Protein 1GQA (pdb70)

Nearest PDB structures (foldseek):
  1gqa-assembly1_D  TM=1.005E+00  e=6.017E-19  Cereibacter sphaeroides
  6a3l-assembly1_B  TM=9.107E-01  e=4.343E-08  Shewanella violacea DSS12
  2j8w-assembly1_A  TM=8.936E-01  e=4.819E-08  Rubrivivax gelatinosus
  6a3k-assembly1_A-2  TM=9.243E-01  e=9.471E-08  Shewanella sp. DB6705
  4ulv-assembly1_B  TM=9.111E-01  e=1.051E-07  Shewanella frigidimarina

CATH classification: 1.20.120.10

B-factor: mean 24.54, std 10.25, range [9.31, 75.43]

Secondary structure (DSSP, 8-state):
--HHHHHHHHHHHHHHHHHHHHHHHHHHHTSS---HHHHHHHHHHHHHHHHS-GGGGG-TT-STTTSSS--B-THHHH-HHHHHHHHHHHHHHHHHHHHHHTS-HHHHHHHHHHHHHHHHHHHHHHB---/--HHHHHHHHHHHHHHHHHHHHHHHHHHHTSS---HHHHHHHHHHHHHHHHS--GGGG-TT-STTTSTT--B-THHHHTHHHHHHHHHHHHHHHHHHHHHHTS-HHHHHHHHHHHHHHHHHHHHHHB---

InterPro domains:
  IPR002321 Cytochrome c, class II [PF01322] (25-146)
  IPR002321 Cytochrome c, class II [PS51009] (24-147)
  IPR010980 Cytochrome c/b562 [SSF47175] (21-148)
  IPR012127 Cytochrome c prime [PIRSF000027] (9-148)
  IPR015984 Cytochrome c prime, subgroup [PR00608] (112-135)
  IPR015984 Cytochrome c prime, subgroup [PR00608] (135-146)

Solvent-accessible surface area: 13556 Å² total; per-residue (Å²): 110,85,35,116,102,3,8,78,0,8,95,3,12,89,22,0,17,60,18,0,37,32,28,0,16,20,0,23,146,60,131,71,112,69,68,31,74,29,0,111,60,24,0,51,12,1,21,28,3,22,132,3,74,46,71,47,0,37,30,115,47,5,4,30,120,80,38,187,49,19,38,11,66,38,37,12,76,161,64,69,126,20,40,129,60,54,31,116,48,36,90,89,13,0,54,58,0,70,100,16,0,29,60,24,55,172,100,0,30,66,14,10,44,149,1,23,43,21,36,127,41,30,60,60,62,10,117,56,167,302,115,74,32,113,101,7,10,86,0,8,106,4,12,87,29,0,15,60,17,0,37,33,28,0,19,21,2,25,143,62,121,81,116,69,69,38,72,29,0,108,59,26,0,46,12,0,26,28,3,21,116,3,72,49,79,49,0,40,32,116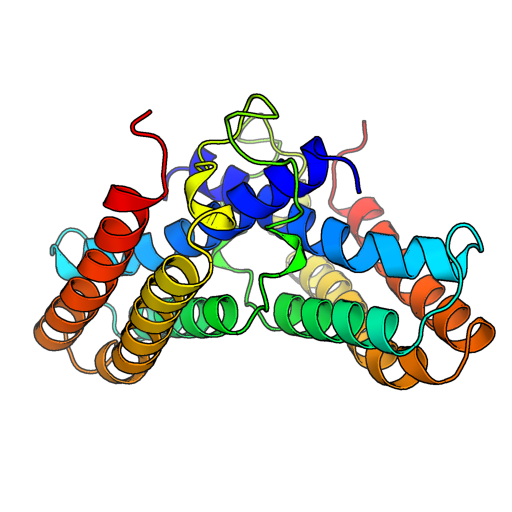,48,4,4,39,121,82,33,156,36,3,22,12,76,24,24,12,75,149,72,68,120,20,39,120,54,48,36,94,48,34,69,107,16,1,54,62,0,61,103,19,0,33,63,18,70,156,74,0,31,64,15,8,44,155,0,24,46,20,36,130,40,29,57,51,66,8,116,33,169,202

Organism: Cereibacter sphaeroides (strain ATCC 17023 / DSM 158 / JCM 6121 / CCUG 31486 / LMG 2827 / NBRC 12203 / NCIMB 8253 / ATH 2.4.1.) (NCBI:txid272943)

Structure (mmCIF, N/CA/C/O backbone):
data_1GQA
#
_entry.id   1GQA
#
_cell.length_a   48.100
_cell.length_b   48.100
_cell.length_c   115.798
_cell.angle_alpha   90.00
_cell.angle_beta   90.00
_cell.angle_gamma   120.00
#
_symmetry.space_group_name_H-M   'P 31'
#
loop_
_entity.id
_entity.type
_entity.pdbx_description
1 polymer "CYTOCHROME C'"
2 non-polymer 'HEME C'
3 water water
#
loop_
_atom_site.group_PDB
_atom_site.id
_atom_site.type_symbol
_atom_site.label_atom_id
_atom_site.label_alt_id
_atom_site.label_comp_id
_atom_site.label_asym_id
_atom_site.label_entity_id
_atom_site.label_seq_id
_atom_site.pdbx_PDB_ins_code
_atom_site.Cartn_x
_atom_site.Cartn_y
_atom_site.Cartn_z
_atom_site.occupancy
_atom_site.B_iso_or_equiv
_atom_site.auth_seq_id
_atom_site.auth_comp_id
_atom_site.auth_asym_id
_atom_site.auth_atom_id
_atom_site.pdbx_PDB_model_num
ATOM 1 N N . ALA A 1 1 ? 24.686 -10.523 -56.301 1.00 36.89 1 ALA A N 1
ATOM 2 C CA . ALA A 1 1 ? 25.739 -9.962 -55.387 1.00 36.75 1 ALA A CA 1
ATOM 3 C C . ALA A 1 1 ? 26.370 -8.790 -56.103 1.00 36.29 1 ALA A C 1
ATOM 4 O O . ALA A 1 1 ? 25.996 -8.495 -57.256 1.00 36.33 1 ALA A O 1
ATOM 6 N N . ASP A 1 2 ? 27.334 -8.129 -55.466 1.00 35.94 2 ASP A N 1
ATOM 7 C CA . ASP A 1 2 ? 27.990 -7.040 -56.186 1.00 35.03 2 ASP A CA 1
ATOM 8 C C . ASP A 1 2 ? 28.861 -7.610 -57.340 1.00 33.92 2 ASP A C 1
ATOM 9 O O . ASP A 1 2 ? 29.323 -8.759 -57.296 1.00 33.30 2 ASP A O 1
ATOM 14 N N . ALA A 1 3 ? 28.987 -6.835 -58.405 1.00 31.64 3 ALA A N 1
ATOM 15 C CA . ALA A 1 3 ? 29.680 -7.298 -59.586 1.00 31.10 3 ALA A CA 1
ATOM 16 C C . ALA A 1 3 ? 31.086 -7.788 -59.259 1.00 30.65 3 ALA A C 1
ATOM 17 O O . ALA A 1 3 ? 31.510 -8.815 -59.749 1.00 30.17 3 ALA A O 1
ATOM 19 N N . GLU A 1 4 ? 31.778 -7.037 -58.421 1.00 29.86 4 GLU A N 1
ATOM 20 C CA . GLU A 1 4 ? 33.152 -7.341 -58.036 1.00 30.85 4 GLU A CA 1
ATOM 21 C C . GLU A 1 4 ? 33.242 -8.725 -57.427 1.00 29.03 4 GLU A C 1
ATOM 22 O O . GLU A 1 4 ? 34.225 -9.458 -57.627 1.00 27.76 4 GLU A O 1
ATOM 28 N N . HIS A 1 5 ? 32.218 -9.053 -56.652 1.00 27.53 5 HIS A N 1
ATOM 29 C CA . HIS A 1 5 ? 32.160 -10.330 -55.991 1.00 26.20 5 HIS A CA 1
ATOM 30 C C . HIS A 1 5 ? 31.949 -11.477 -56.985 1.00 24.46 5 HIS A C 1
ATOM 31 O O . HIS A 1 5 ? 32.604 -12.512 -56.888 1.00 23.32 5 HIS A O 1
ATOM 38 N N . VAL A 1 6 ? 31.032 -11.294 -57.930 1.00 20.82 6 VAL A N 1
ATOM 39 C CA . VAL A 1 6 ? 30.823 -12.292 -58.949 1.00 18.20 6 VAL A CA 1
ATOM 40 C C . VAL A 1 6 ? 32.117 -12.497 -59.739 1.00 17.79 6 VAL A C 1
ATOM 41 O O . VAL A 1 6 ? 32.509 -13.635 -60.032 1.00 17.00 6 VAL A O 1
ATOM 45 N N . VAL A 1 7 ? 32.791 -11.401 -60.062 1.00 16.11 7 VAL A N 1
ATOM 46 C CA . VAL A 1 7 ? 34.018 -11.548 -60.839 1.00 17.68 7 VAL A CA 1
ATOM 47 C C . VAL A 1 7 ? 35.084 -12.324 -60.042 1.00 17.98 7 VAL A C 1
ATOM 48 O O . VAL A 1 7 ? 35.728 -13.248 -60.552 1.00 16.89 7 VAL A O 1
ATOM 52 N N . GLU A 1 8 ? 35.220 -11.982 -58.772 1.00 17.80 8 GLU A N 1
ATOM 53 C CA . GLU A 1 8 ? 36.170 -12.685 -57.946 1.00 17.87 8 GLU A CA 1
ATOM 54 C C . GLU A 1 8 ? 35.853 -14.185 -57.931 1.00 16.24 8 GLU A C 1
ATOM 55 O O . GLU A 1 8 ? 36.760 -15.026 -58.015 1.00 15.08 8 GLU A O 1
ATOM 61 N N . ALA A 1 9 ? 34.575 -14.529 -57.814 1.00 14.09 9 ALA A N 1
ATOM 62 C CA . ALA A 1 9 ? 34.202 -15.936 -57.779 1.00 14.32 9 ALA A CA 1
ATOM 63 C C . ALA A 1 9 ? 34.468 -16.645 -59.097 1.00 14.48 9 ALA A C 1
ATOM 64 O O . ALA A 1 9 ? 34.846 -17.790 -59.113 1.00 13.12 9 ALA A O 1
ATOM 66 N N . ARG A 1 10 ? 34.238 -15.934 -60.201 1.00 14.75 10 ARG A N 1
ATOM 67 C CA . ARG A 1 10 ? 34.393 -16.522 -61.519 1.00 15.04 10 ARG A CA 1
ATOM 68 C C . ARG A 1 10 ? 35.860 -16.853 -61.782 1.00 14.58 10 ARG A C 1
ATOM 69 O O . ARG A 1 10 ? 36.198 -17.924 -62.265 1.00 13.37 10 ARG A O 1
ATOM 77 N N . LYS A 1 11 ? 36.727 -15.917 -61.479 1.00 14.42 11 LYS A N 1
ATOM 78 C CA . LYS A 1 11 ? 38.149 -16.132 -61.618 1.00 15.53 11 LYS A CA 1
ATOM 79 C C . LYS A 1 11 ? 38.645 -17.211 -60.655 1.00 15.17 11 LYS A C 1
ATOM 80 O O . LYS A 1 11 ? 39.535 -18.028 -60.995 1.00 13.94 11 LYS A O 1
ATOM 86 N N . GLY A 1 12 ? 38.068 -17.223 -59.447 1.00 15.47 12 GLY A N 1
ATOM 87 C CA . GLY A 1 12 ? 38.445 -18.243 -58.473 1.00 14.72 12 GLY A CA 1
ATOM 88 C C . GLY A 1 12 ? 38.130 -19.624 -59.042 1.00 14.75 12 GLY A C 1
ATOM 89 O O . GLY A 1 12 ? 38.926 -20.560 -58.871 1.00 14.41 12 GLY A O 1
ATOM 90 N N . TYR A 1 13 ? 36.952 -19.762 -59.668 1.00 14.65 13 TYR A N 1
ATOM 91 C CA . TYR A 1 13 ? 36.488 -21.002 -60.266 1.00 14.68 13 TYR A CA 1
ATOM 92 C C . TYR A 1 13 ? 37.546 -21.473 -61.268 1.00 14.71 13 TYR A C 1
ATOM 93 O O . TYR A 1 13 ? 37.981 -22.627 -61.207 1.00 14.29 13 TYR A O 1
ATOM 102 N N . PHE A 1 14 ? 37.968 -20.603 -62.171 1.00 13.24 14 PHE A N 1
ATOM 103 C CA . PHE A 1 14 ? 38.967 -21.039 -63.137 1.00 13.46 14 PHE A CA 1
ATOM 104 C C . PHE A 1 14 ? 40.315 -21.258 -62.477 1.00 14.18 14 PHE A C 1
ATOM 105 O O . PHE A 1 14 ? 41.051 -22.092 -62.937 1.00 15.17 14 PHE A O 1
ATOM 113 N N . SER A 1 15 ? 40.628 -20.521 -61.397 1.00 14.51 15 SER A N 1
ATOM 114 C CA . SER A 1 15 ? 41.882 -20.780 -60.676 1.00 15.88 15 SER A CA 1
ATOM 115 C C . SER A 1 15 ? 41.922 -22.241 -60.184 1.00 14.02 15 SER A C 1
ATOM 116 O O . SER A 1 15 ? 42.979 -22.894 -60.255 1.00 13.12 15 SER A O 1
ATOM 119 N N . LEU A 1 16 ? 40.771 -22.748 -59.720 1.00 13.77 16 LEU A N 1
ATOM 120 C CA . LEU A 1 16 ? 40.713 -24.114 -59.221 1.00 14.19 16 LEU A CA 1
ATOM 121 C C . LEU A 1 16 ? 40.891 -25.112 -60.372 1.00 14.43 16 LEU A C 1
ATOM 122 O O . LEU A 1 16 ? 41.606 -26.099 -60.240 1.00 15.00 16 LEU A O 1
ATOM 127 N N . VAL A 1 17 ? 40.167 -24.880 -61.464 1.00 12.92 17 VAL A N 1
ATOM 128 C CA . VAL A 1 17 ? 40.277 -25.688 -62.646 1.00 14.99 17 VAL A CA 1
ATOM 129 C C . VAL A 1 17 ? 41.771 -25.725 -63.035 1.00 14.93 17 VAL A C 1
ATOM 130 O O . VAL A 1 17 ? 42.331 -26.773 -63.220 1.00 16.70 17 VAL A O 1
ATOM 134 N N . ALA A 1 18 ? 42.420 -24.568 -63.117 1.00 15.83 18 ALA A N 1
ATOM 135 C CA . ALA A 1 18 ? 43.807 -24.550 -63.538 1.00 15.11 18 ALA A CA 1
ATOM 136 C C . ALA A 1 18 ? 44.693 -25.321 -62.525 1.00 16.39 18 ALA A C 1
ATOM 137 O O . ALA A 1 18 ? 45.624 -26.021 -62.926 1.00 15.32 18 ALA A O 1
ATOM 139 N N . LEU A 1 19 ? 44.387 -25.179 -61.240 1.00 16.22 19 LEU A N 1
ATOM 140 C CA . LEU A 1 19 ? 45.162 -25.850 -60.191 1.00 17.68 19 LEU A CA 1
ATOM 141 C C . LEU A 1 19 ? 45.141 -27.354 -60.342 1.00 17.17 19 LEU A C 1
ATOM 142 O O . LEU A 1 19 ? 46.158 -27.999 -60.165 1.00 16.62 19 LEU A O 1
ATOM 147 N N . GLU A 1 20 ? 43.966 -27.915 -60.631 1.00 17.78 20 GLU A N 1
ATOM 148 C CA . GLU A 1 20 ? 43.834 -29.362 -60.759 1.00 17.77 20 GLU A CA 1
ATOM 149 C C . GLU A 1 20 ? 44.310 -29.909 -62.110 1.00 17.85 20 GLU A C 1
ATOM 150 O O . GLU A 1 20 ? 44.817 -31.041 -62.184 1.00 18.13 20 GLU A O 1
ATOM 156 N N . PHE A 1 21 ? 44.158 -29.121 -63.165 1.00 16.81 21 PHE A N 1
ATOM 157 C CA . PHE A 1 21 ? 44.562 -29.539 -64.505 1.00 17.86 21 PHE A CA 1
ATOM 158 C C . PHE A 1 21 ? 46.071 -29.461 -64.681 1.00 17.74 21 PHE A C 1
ATOM 159 O O . PHE A 1 21 ? 46.627 -30.183 -65.493 1.00 18.27 21 PHE A O 1
ATOM 167 N N . GLY A 1 22 ? 46.694 -28.519 -63.983 1.00 17.57 22 GLY A N 1
ATOM 168 C CA . GLY A 1 22 ? 48.130 -28.304 -64.067 1.00 18.56 22 GLY A CA 1
ATOM 169 C C . GLY A 1 22 ? 49.008 -29.539 -63.962 1.00 18.66 22 GLY A C 1
ATOM 170 O O . GLY A 1 22 ? 49.826 -29.749 -64.851 1.00 19.51 22 GLY A O 1
ATOM 171 N N . PRO A 1 23 ? 48.886 -30.339 -62.897 1.00 18.81 23 PRO A N 1
ATOM 172 C CA . PRO A 1 23 ? 49.680 -31.572 -62.761 1.00 18.39 23 PRO A CA 1
ATOM 173 C C . PRO A 1 23 ? 49.341 -32.612 -63.831 1.00 18.36 23 PRO A C 1
ATOM 174 O O . PRO A 1 23 ? 50.280 -33.328 -64.199 1.00 18.30 23 PRO A O 1
ATOM 178 N N . LEU A 1 24 ? 48.075 -32.712 -64.289 1.00 17.46 24 LEU A N 1
ATOM 179 C CA . LEU A 1 24 ? 47.749 -33.599 -65.407 1.00 16.85 24 LEU A CA 1
ATOM 180 C C . LEU A 1 24 ? 48.491 -33.177 -66.646 1.00 16.81 24 LEU A C 1
ATOM 181 O O . LEU A 1 24 ? 49.096 -33.988 -67.302 1.00 17.38 24 LEU A O 1
ATOM 186 N N . ALA A 1 25 ? 48.535 -31.885 -66.912 1.00 17.01 25 ALA A N 1
ATOM 187 C CA . ALA A 1 25 ? 49.253 -31.404 -68.093 1.00 16.94 25 ALA A CA 1
ATOM 188 C C . ALA A 1 25 ? 50.745 -31.638 -67.967 1.00 17.08 25 ALA A C 1
ATOM 189 O O . ALA A 1 25 ? 51.434 -31.992 -68.918 1.00 16.36 25 ALA A O 1
ATOM 191 N N . ALA A 1 26 ? 51.252 -31.412 -66.773 1.00 16.75 26 ALA A N 1
ATOM 192 C CA . ALA A 1 26 ? 52.698 -31.606 -66.546 1.00 16.86 26 ALA A CA 1
ATOM 193 C C . ALA A 1 26 ? 53.128 -33.046 -66.822 1.00 17.49 26 ALA A C 1
ATOM 194 O O . ALA A 1 26 ? 54.194 -33.298 -67.440 1.00 17.20 26 ALA A O 1
ATOM 196 N N . MET A 1 27 ? 52.317 -33.961 -66.338 1.00 16.53 27 MET A N 1
ATOM 197 C CA . MET A 1 27 ? 52.565 -35.402 -66.513 1.00 18.83 27 MET A CA 1
ATOM 198 C C . MET A 1 27 ? 52.455 -35.794 -68.000 1.00 19.28 27 MET A C 1
ATOM 199 O O . MET A 1 27 ? 53.263 -36.555 -68.503 1.00 19.04 27 MET A O 1
ATOM 204 N N . ALA A 1 28 ? 51.455 -35.265 -68.694 1.00 20.35 28 ALA A N 1
ATOM 205 C CA . ALA A 1 28 ? 51.256 -35.534 -70.121 1.00 21.13 28 ALA A CA 1
ATOM 206 C C . ALA A 1 28 ? 52.457 -35.061 -70.917 1.00 22.18 28 ALA A C 1
ATOM 207 O O . ALA A 1 28 ? 52.819 -35.680 -71.917 1.00 22.94 28 ALA A O 1
ATOM 209 N N . LYS A 1 29 ? 53.033 -33.939 -70.489 1.00 22.96 29 LYS A N 1
ATOM 210 C CA . LYS A 1 29 ? 54.149 -33.348 -71.169 1.00 25.44 29 LYS A CA 1
ATOM 211 C C . LYS A 1 29 ? 55.461 -34.019 -70.891 1.00 26.62 29 LYS A C 1
ATOM 212 O O . LYS A 1 29 ? 56.367 -33.842 -71.678 1.00 28.15 29 LYS A O 1
ATOM 218 N N . GLY A 1 30 ? 55.577 -34.705 -69.754 1.00 27.56 30 GLY A N 1
ATOM 219 C CA . GLY A 1 30 ? 56.817 -35.344 -69.345 1.00 28.60 30 GLY A CA 1
ATOM 220 C C . GLY A 1 30 ? 57.615 -34.472 -68.374 1.00 29.98 30 GLY A C 1
ATOM 221 O O . GLY A 1 30 ? 58.754 -34.771 -68.015 1.00 30.32 30 GLY A O 1
ATOM 222 N N . GLU A 1 31 ? 57.012 -33.387 -67.919 1.00 30.61 31 GLU A N 1
ATOM 223 C CA . GLU A 1 31 ? 57.723 -32.503 -67.000 1.00 31.46 31 GLU A CA 1
ATOM 224 C C . GLU A 1 31 ? 57.797 -33.120 -65.638 1.00 30.79 31 GLU A C 1
ATOM 225 O O . GLU A 1 31 ? 58.770 -32.932 -64.903 1.00 31.54 31 GLU A O 1
ATOM 231 N N . MET A 1 32 ? 56.745 -33.867 -65.327 1.00 30.01 32 MET A N 1
ATOM 232 C CA . MET A 1 32 ? 56.507 -34.476 -64.045 1.00 29.29 32 MET A CA 1
ATOM 233 C C . MET A 1 32 ? 56.292 -35.999 -64.291 1.00 27.89 32 MET A C 1
ATOM 234 O O . MET A 1 32 ? 55.567 -36.357 -65.190 1.00 27.15 32 MET A O 1
ATOM 239 N N . PRO A 1 33 ? 56.927 -36.870 -63.496 1.00 26.60 33 PRO A N 1
ATOM 240 C CA . PRO A 1 33 ? 56.772 -38.321 -63.615 1.00 25.63 33 PRO A CA 1
ATOM 241 C C . PRO A 1 33 ? 55.332 -38.733 -63.542 1.00 24.64 33 PRO A C 1
ATOM 242 O O . PRO A 1 33 ? 54.606 -38.129 -62.788 1.00 24.62 33 PRO A O 1
ATOM 246 N N . TYR A 1 34 ? 54.960 -39.780 -64.246 1.00 23.19 34 TYR A N 1
ATOM 247 C CA . TYR A 1 34 ? 53.600 -40.268 -64.208 1.00 23.34 34 TYR A CA 1
ATOM 248 C C . TYR A 1 34 ? 53.316 -40.937 -62.884 1.00 23.84 34 TYR A C 1
ATOM 249 O O . TYR A 1 34 ? 54.048 -41.833 -62.435 1.00 24.73 34 TYR A O 1
ATOM 258 N N . ASP A 1 35 ? 52.248 -40.510 -62.229 1.00 23.28 35 ASP A N 1
ATOM 259 C CA . ASP A 1 35 ? 51.850 -41.119 -60.969 1.00 23.96 35 ASP A CA 1
ATOM 260 C C . ASP A 1 35 ? 50.341 -41.314 -61.075 1.00 23.73 35 ASP A C 1
ATOM 261 O O . ASP A 1 35 ? 49.581 -40.354 -60.966 1.00 23.84 35 ASP A O 1
ATOM 266 N N . ALA A 1 36 ? 49.922 -42.557 -61.295 1.00 22.45 36 ALA A N 1
ATOM 267 C CA . ALA A 1 36 ? 48.514 -42.888 -61.524 1.00 22.03 36 ALA A CA 1
ATOM 268 C C . ALA A 1 36 ? 47.584 -42.479 -60.405 1.00 21.45 36 ALA A C 1
ATOM 269 O O . ALA A 1 36 ? 46.462 -42.098 -60.662 1.00 20.80 36 ALA A O 1
ATOM 271 N N . ALA A 1 37 ? 48.023 -42.614 -59.159 1.00 22.15 37 ALA A N 1
ATOM 272 C CA . ALA A 1 37 ? 47.186 -42.233 -58.011 1.00 21.76 37 ALA A CA 1
ATOM 273 C C . ALA A 1 37 ? 47.020 -40.724 -57.932 1.00 21.62 37 ALA A C 1
ATOM 274 O O . ALA A 1 37 ? 45.912 -40.219 -57.749 1.00 23.01 37 ALA A O 1
ATOM 276 N N . ALA A 1 38 ? 48.112 -40.004 -58.062 1.00 21.31 38 ALA A N 1
ATOM 277 C CA . ALA A 1 38 ? 48.034 -38.564 -58.101 1.00 20.50 38 ALA A CA 1
ATOM 278 C C . ALA A 1 38 ? 47.167 -38.114 -59.282 1.00 20.16 38 ALA A C 1
ATOM 279 O O . ALA A 1 38 ? 46.358 -37.191 -59.135 1.00 19.97 38 ALA A O 1
ATOM 281 N N . ALA A 1 39 ? 47.332 -38.763 -60.433 1.00 19.72 39 ALA A N 1
ATOM 282 C CA . ALA A 1 39 ? 46.553 -38.440 -61.623 1.00 19.25 39 ALA A CA 1
ATOM 283 C C . ALA A 1 39 ? 45.101 -38.611 -61.409 1.00 19.09 39 ALA A C 1
ATOM 284 O O . ALA A 1 39 ? 44.313 -37.763 -61.821 1.00 18.55 39 ALA A O 1
ATOM 286 N N . LYS A 1 40 ? 44.734 -39.708 -60.776 1.00 18.77 40 LYS A N 1
ATOM 287 C CA . LYS A 1 40 ? 43.291 -39.981 -60.582 1.00 19.75 40 LYS A CA 1
ATOM 288 C C . LYS A 1 40 ? 42.712 -38.988 -59.620 1.00 18.94 40 LYS A C 1
ATOM 289 O O . LYS A 1 40 ? 41.575 -38.544 -59.776 1.00 19.29 40 LYS A O 1
ATOM 295 N N . ALA A 1 41 ? 43.498 -38.653 -58.603 1.00 19.15 41 ALA A N 1
ATOM 296 C CA . ALA A 1 41 ? 43.049 -37.709 -57.586 1.00 19.04 41 ALA A CA 1
ATOM 297 C C . ALA A 1 41 ? 42.724 -36.355 -58.219 1.00 19.23 41 ALA A C 1
ATOM 298 O O . ALA A 1 41 ? 41.635 -35.827 -57.981 1.00 18.89 41 ALA A O 1
ATOM 300 N N . HIS A 1 42 ? 43.640 -35.803 -59.016 1.00 17.59 42 HIS A N 1
ATOM 301 C CA . HIS A 1 42 ? 43.376 -34.523 -59.652 1.00 18.82 42 HIS A CA 1
ATOM 302 C C . HIS A 1 42 ? 42.196 -34.623 -60.620 1.00 18.96 42 HIS A C 1
ATOM 303 O O . HIS A 1 42 ? 41.352 -33.719 -60.675 1.00 18.53 42 HIS A O 1
ATOM 310 N N . ALA A 1 43 ? 42.174 -35.693 -61.406 1.00 19.45 43 ALA A N 1
ATOM 311 C CA . ALA A 1 43 ? 41.080 -35.969 -62.335 1.00 19.83 43 ALA A CA 1
ATOM 312 C C . ALA A 1 43 ? 39.737 -35.984 -61.618 1.00 21.41 43 ALA A C 1
ATOM 313 O O . ALA A 1 43 ? 38.763 -35.389 -62.087 1.00 20.78 43 ALA A O 1
ATOM 315 N N . SER A 1 44 ? 39.638 -36.698 -60.496 1.00 21.32 44 SER A N 1
ATOM 316 C CA . SER A 1 44 ? 38.335 -36.727 -59.831 1.00 23.07 44 SER A CA 1
ATOM 317 C C . SER A 1 44 ? 37.906 -35.339 -59.279 1.00 21.70 44 SER A C 1
ATOM 318 O O . SER A 1 44 ? 36.756 -34.957 -59.351 1.00 21.62 44 SER A O 1
ATOM 321 N N . ASP A 1 45 ? 38.866 -34.571 -58.785 1.00 20.83 45 ASP A N 1
ATOM 322 C CA . ASP A 1 45 ? 38.624 -33.238 -58.307 1.00 20.63 45 ASP A CA 1
ATOM 323 C C . ASP A 1 45 ? 38.091 -32.366 -59.426 1.00 19.00 45 ASP A C 1
ATOM 324 O O . ASP A 1 45 ? 37.169 -31.618 -59.218 1.00 18.55 45 ASP A O 1
ATOM 329 N N . LEU A 1 46 ? 38.664 -32.503 -60.614 1.00 17.33 46 LEU A N 1
ATOM 330 C CA . LEU A 1 46 ? 38.189 -31.821 -61.817 1.00 16.82 46 LEU A CA 1
ATOM 331 C C . LEU A 1 46 ? 36.754 -32.219 -62.209 1.00 16.51 46 LEU A C 1
ATOM 332 O O . LEU A 1 46 ? 35.935 -31.391 -62.618 1.00 15.45 46 LEU A O 1
ATOM 337 N N . VAL A 1 47 ? 36.432 -33.496 -62.062 1.00 17.24 47 VAL A N 1
ATOM 338 C CA . VAL A 1 47 ? 35.049 -33.930 -62.307 1.00 19.16 47 VAL A CA 1
ATOM 339 C C . VAL A 1 47 ? 34.057 -33.222 -61.355 1.00 20.10 47 VAL A C 1
ATOM 340 O O . VAL A 1 47 ? 33.006 -32.753 -61.798 1.00 19.38 47 VAL A O 1
ATOM 344 N N . THR A 1 48 ? 34.399 -33.123 -60.072 1.00 20.17 48 THR A N 1
ATOM 345 C CA . THR A 1 48 ? 33.584 -32.389 -59.096 1.00 21.41 48 THR A CA 1
ATOM 346 C C . THR A 1 48 ? 33.357 -30.959 -59.519 1.00 21.52 48 THR A C 1
ATOM 347 O O . THR A 1 48 ? 32.222 -30.442 -59.481 1.00 22.39 48 THR A O 1
ATOM 351 N N . LEU A 1 49 ? 34.431 -30.291 -59.892 1.00 21.62 49 LEU A N 1
ATOM 352 C CA . LEU A 1 49 ? 34.325 -28.954 -60.406 1.00 21.43 49 LEU A CA 1
ATOM 353 C C . LEU A 1 49 ? 33.367 -28.806 -61.571 1.00 22.44 49 LEU A C 1
ATOM 354 O O . LEU A 1 49 ? 32.698 -27.789 -61.656 1.00 22.86 49 LEU A O 1
ATOM 359 N N . THR A 1 50 ? 33.304 -29.771 -62.480 1.00 22.17 50 THR A N 1
ATOM 360 C CA . THR A 1 50 ? 32.415 -29.615 -63.637 1.00 22.81 50 THR A CA 1
ATOM 361 C C . THR A 1 50 ? 30.984 -29.887 -63.202 1.00 24.34 50 THR A C 1
ATOM 362 O O . THR A 1 50 ? 30.050 -29.542 -63.903 1.00 24.21 50 THR A O 1
ATOM 366 N N . LYS A 1 51 ? 30.816 -30.542 -62.057 1.00 25.60 51 LYS A N 1
ATOM 367 C CA . LYS A 1 51 ? 29.466 -30.835 -61.563 1.00 27.08 51 LYS A CA 1
ATOM 368 C C . LYS A 1 51 ? 28.849 -2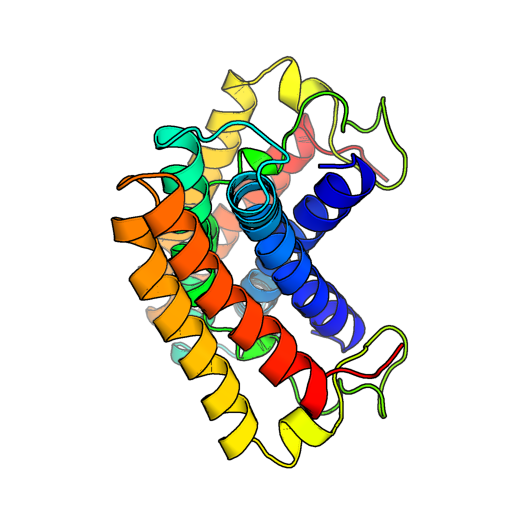9.569 -60.978 1.00 27.42 51 LYS A C 1
ATOM 369 O O . LYS A 1 51 ? 27.657 -29.422 -61.014 1.00 28.78 51 LYS A O 1
ATOM 375 N N . TYR A 1 52 ? 29.667 -28.683 -60.428 1.00 27.34 52 TYR A N 1
ATOM 376 C CA . TYR A 1 52 ? 29.224 -27.413 -59.879 1.00 27.39 52 TYR A CA 1
ATOM 377 C C . TYR A 1 52 ? 28.510 -26.605 -60.947 1.00 27.33 52 TYR A C 1
ATOM 378 O O . TYR A 1 52 ? 29.020 -26.401 -62.040 1.00 28.17 52 TYR A O 1
ATOM 387 N N . ASP A 1 53 ? 27.334 -26.118 -60.632 1.00 26.25 53 ASP A N 1
ATOM 388 C CA . ASP A 1 53 ? 26.602 -25.326 -61.601 1.00 26.83 53 ASP A CA 1
ATOM 389 C C . ASP A 1 53 ? 27.045 -23.872 -61.581 1.00 25.94 53 ASP A C 1
ATOM 390 O O . ASP A 1 53 ? 26.814 -23.196 -60.605 1.00 25.62 53 ASP A O 1
ATOM 395 N N . PRO A 1 54 ? 27.678 -23.381 -62.639 1.00 25.27 54 PRO A N 1
ATOM 396 C CA . PRO A 1 54 ? 28.257 -22.017 -62.628 1.00 24.54 54 PRO A CA 1
ATOM 397 C C . PRO A 1 54 ? 27.364 -20.845 -62.980 1.00 23.71 54 PRO A C 1
ATOM 398 O O . PRO A 1 54 ? 27.887 -19.772 -63.285 1.00 21.44 54 PRO A O 1
ATOM 402 N N . SER A 1 55 ? 26.059 -21.047 -62.948 1.00 22.92 55 SER A N 1
ATOM 403 C CA . SER A 1 55 ? 25.094 -20.002 -63.254 1.00 23.36 55 SER A CA 1
ATOM 404 C C . SER A 1 55 ? 25.304 -18.691 -62.531 1.00 23.56 55 SER A C 1
ATOM 405 O O . SER A 1 55 ? 25.258 -17.621 -63.156 1.00 23.78 55 SER A O 1
ATOM 408 N N . ASP A 1 56 ? 25.503 -18.745 -61.220 1.00 23.18 56 ASP A N 1
ATOM 409 C CA . ASP A 1 56 ? 25.693 -17.512 -60.456 1.00 22.97 56 ASP A CA 1
ATOM 410 C C . ASP A 1 56 ? 26.941 -16.823 -60.891 1.00 21.91 56 ASP A C 1
ATOM 411 O O . ASP A 1 56 ? 27.114 -15.612 -60.688 1.00 21.85 56 ASP A O 1
ATOM 416 N N . LEU A 1 57 ? 27.819 -17.563 -61.530 1.00 20.00 57 LEU A N 1
ATOM 417 C CA . LEU A 1 57 ? 29.067 -16.912 -61.939 1.00 20.25 57 LEU A CA 1
ATOM 418 C C . LEU A 1 57 ? 28.858 -15.980 -63.121 1.00 19.89 57 LEU A C 1
ATOM 419 O O . LEU A 1 57 ? 29.676 -15.152 -63.413 1.00 20.43 57 LEU A O 1
ATOM 424 N N . TYR A 1 58 ? 27.776 -16.171 -63.829 1.00 20.25 58 TYR A N 1
ATOM 425 C CA . TYR A 1 58 ? 27.533 -15.395 -65.047 1.00 20.05 58 TYR A CA 1
ATOM 426 C C . TYR A 1 58 ? 26.373 -14.400 -64.945 1.00 19.92 58 TYR A C 1
ATOM 427 O O . TYR A 1 58 ? 25.568 -14.275 -65.854 1.00 19.42 58 TYR A O 1
ATOM 436 N N . ALA A 1 59 ? 26.325 -13.689 -63.832 1.00 19.86 59 ALA A N 1
ATOM 437 C CA . ALA A 1 59 ? 25.355 -12.628 -63.630 1.00 19.98 59 ALA A CA 1
ATOM 438 C C . ALA A 1 59 ? 25.478 -11.597 -64.729 1.00 21.10 59 ALA A C 1
ATOM 439 O O . ALA A 1 59 ? 26.573 -11.153 -65.062 1.00 21.63 59 ALA A O 1
ATOM 441 N N . PRO A 1 60 ? 24.346 -11.211 -65.304 1.00 22.12 60 PRO A N 1
ATOM 442 C CA . PRO A 1 60 ? 24.304 -10.147 -66.300 1.00 21.90 60 PRO A CA 1
ATOM 443 C C . PRO A 1 60 ? 24.971 -8.882 -65.781 1.00 21.65 60 PRO A C 1
ATOM 444 O O . PRO A 1 60 ? 24.988 -8.585 -64.586 1.00 21.70 60 PRO A O 1
ATOM 448 N N . GLY A 1 61 ? 25.569 -8.129 -66.702 1.00 21.86 61 GLY A N 1
ATOM 449 C CA . GLY A 1 61 ? 26.297 -6.925 -66.346 1.00 20.82 61 GLY A CA 1
ATOM 450 C C . GLY A 1 61 ? 27.679 -7.136 -65.735 1.00 20.51 61 GLY A C 1
ATOM 451 O O . GLY A 1 61 ? 28.232 -6.230 -65.122 1.00 19.90 61 GLY A O 1
ATOM 452 N N . THR A 1 62 ? 28.271 -8.316 -65.921 1.00 19.35 62 THR A N 1
ATOM 453 C CA . THR A 1 62 ? 29.588 -8.554 -65.352 1.00 18.62 62 THR A CA 1
ATOM 454 C C . THR A 1 62 ? 30.621 -8.879 -66.406 1.00 19.05 62 THR A C 1
ATOM 455 O O . THR A 1 62 ? 31.671 -9.453 -66.084 1.00 20.80 62 THR A O 1
ATOM 459 N N . SER A 1 63 ? 30.354 -8.490 -67.642 1.00 17.89 63 SER A N 1
ATOM 460 C CA . SER A 1 63 ? 31.267 -8.758 -68.729 1.00 18.35 63 SER A CA 1
ATOM 461 C C . SER A 1 63 ? 32.428 -7.759 -68.757 1.00 18.46 63 SER A C 1
ATOM 462 O O . SER A 1 63 ? 32.461 -6.798 -67.981 1.00 17.93 63 SER A O 1
ATOM 465 N N . ALA A 1 64 ? 33.389 -7.951 -69.652 1.00 18.74 64 ALA A N 1
ATOM 466 C CA . ALA A 1 64 ? 34.517 -7.017 -69.767 1.00 19.21 64 ALA A CA 1
ATOM 467 C C . ALA A 1 64 ? 34.102 -5.619 -70.197 1.00 20.45 64 ALA A C 1
ATOM 468 O O . ALA A 1 64 ? 34.836 -4.643 -69.983 1.00 20.41 64 ALA A O 1
ATOM 470 N N . ASP A 1 65 ? 32.963 -5.542 -70.882 1.00 20.95 65 ASP A N 1
ATOM 471 C CA . ASP A 1 65 ? 32.399 -4.257 -71.279 1.00 22.48 65 ASP A CA 1
ATOM 472 C C . ASP A 1 65 ? 31.851 -3.527 -70.051 1.00 22.10 65 ASP A C 1
ATOM 473 O O . ASP A 1 65 ? 31.695 -2.338 -70.121 1.00 22.17 65 ASP A O 1
ATOM 478 N N . ASP A 1 66 ? 31.616 -4.223 -68.928 1.00 21.19 66 ASP A N 1
ATOM 479 C CA . ASP A 1 66 ? 30.903 -3.640 -67.802 1.00 21.66 66 ASP A CA 1
ATOM 480 C C . ASP A 1 66 ? 31.746 -3.276 -66.595 1.00 23.49 66 ASP A C 1
ATOM 481 O O . ASP A 1 66 ? 31.480 -2.278 -65.915 1.00 23.52 66 ASP A O 1
ATOM 486 N N . VAL A 1 67 ? 32.700 -4.145 -66.271 1.00 23.84 67 VAL A N 1
ATOM 487 C CA . VAL A 1 67 ? 33.536 -3.976 -65.100 1.00 25.30 67 VAL A CA 1
ATOM 488 C C . VAL A 1 67 ? 34.958 -4.301 -65.462 1.00 26.02 67 VAL A C 1
ATOM 489 O O . VAL A 1 67 ? 35.241 -4.986 -66.458 1.00 25.93 67 VAL A O 1
ATOM 493 N N . LYS A 1 68 ? 35.878 -3.807 -64.657 1.00 27.55 68 LYS A N 1
ATOM 494 C CA . LYS A 1 68 ? 37.273 -4.080 -64.921 1.00 28.60 68 LYS A CA 1
ATOM 495 C C . LYS A 1 68 ? 37.730 -5.298 -64.125 1.00 27.50 68 LYS A C 1
ATOM 496 O O . LYS A 1 68 ? 37.050 -5.790 -63.212 1.00 27.83 68 LYS A O 1
ATOM 502 N N . GLY A 1 69 ? 38.895 -5.807 -64.470 1.00 26.06 69 GLY A N 1
ATOM 503 C CA . GLY A 1 69 ? 39.367 -6.941 -63.713 1.00 24.67 69 GLY A CA 1
ATOM 504 C C . GLY A 1 69 ? 38.745 -8.228 -64.185 1.00 23.34 69 GLY A C 1
ATOM 505 O O . GLY A 1 69 ? 38.973 -9.242 -63.532 1.00 23.46 69 GLY A O 1
ATOM 506 N N . THR A 1 70 ? 37.980 -8.211 -65.285 1.00 21.34 70 THR A N 1
ATOM 507 C CA . THR A 1 70 ? 37.454 -9.467 -65.819 1.00 19.46 70 THR A CA 1
ATOM 508 C C . THR A 1 70 ? 37.859 -9.621 -67.271 1.00 19.34 70 THR A C 1
ATOM 509 O O . THR A 1 70 ? 38.127 -8.633 -67.917 1.00 20.52 70 THR A O 1
ATOM 513 N N . ALA A 1 71 ? 37.890 -10.857 -67.775 1.00 18.00 71 ALA A N 1
ATOM 514 C CA . ALA A 1 71 ? 38.270 -11.132 -69.150 1.00 16.59 71 ALA A CA 1
ATOM 515 C C . ALA A 1 71 ? 37.127 -11.899 -69.846 1.00 16.40 71 ALA A C 1
ATOM 516 O O . ALA A 1 71 ? 37.278 -12.369 -70.975 1.00 15.39 71 ALA A O 1
ATOM 518 N N . ALA A 1 72 ? 35.985 -11.972 -69.163 1.00 15.43 72 ALA A N 1
ATOM 519 C CA . ALA A 1 72 ? 34.782 -12.560 -69.739 1.00 16.75 72 ALA A CA 1
ATOM 520 C C . ALA A 1 72 ? 34.126 -11.637 -70.793 1.00 18.11 72 ALA A C 1
ATOM 521 O O . ALA A 1 72 ? 33.675 -10.545 -70.472 1.00 17.86 72 ALA A O 1
ATOM 523 N N . LYS A 1 73 ? 34.053 -12.118 -72.040 1.00 17.68 73 LYS A N 1
ATOM 524 C CA . LYS A 1 73 ? 33.496 -11.377 -73.154 1.00 18.25 73 LYS A CA 1
ATOM 525 C C . LYS A 1 73 ? 31.984 -11.273 -73.131 1.00 17.97 73 LYS A C 1
ATOM 526 O O . LYS A 1 73 ? 31.269 -12.202 -72.689 1.00 16.01 73 LYS A O 1
ATOM 532 N N . ALA A 1 74 ? 31.490 -10.139 -73.618 1.00 18.49 74 ALA A N 1
ATOM 533 C CA . ALA A 1 74 ? 30.043 -9.925 -73.676 1.00 18.80 74 ALA A CA 1
ATOM 534 C C . ALA A 1 74 ? 29.393 -11.013 -74.489 1.00 18.49 74 ALA A C 1
ATOM 535 O O . ALA A 1 74 ? 28.236 -11.378 -74.293 1.00 19.42 74 ALA A O 1
ATOM 537 N N . ALA A 1 75 ? 30.134 -11.505 -75.450 1.00 18.15 75 ALA A N 1
ATOM 538 C CA . ALA A 1 75 ? 29.672 -12.624 -76.228 1.00 19.12 75 ALA A CA 1
ATOM 539 C C . ALA A 1 75 ? 29.025 -13.757 -75.397 1.00 19.60 75 ALA A C 1
ATOM 540 O O . ALA A 1 75 ? 28.049 -14.392 -75.845 1.00 21.14 75 ALA A O 1
ATOM 542 N N . ILE A 1 76 ? 29.553 -14.024 -74.199 1.00 19.11 76 ILE A N 1
ATOM 543 C CA . ILE A 1 76 ? 29.018 -15.099 -73.366 1.00 19.29 76 ILE A CA 1
ATOM 544 C C . ILE A 1 76 ? 27.497 -14.914 -73.226 1.00 20.26 76 ILE A C 1
ATOM 545 O O . ILE A 1 76 ? 26.723 -15.839 -73.372 1.00 20.25 76 ILE A O 1
ATOM 550 N N . TRP A 1 77 ? 27.072 -13.688 -72.963 1.00 19.76 77 TRP A N 1
ATOM 551 C CA . TRP A 1 77 ? 25.646 -13.463 -72.773 1.00 21.16 77 TRP A CA 1
ATOM 552 C C . TRP A 1 77 ? 24.871 -13.302 -74.068 1.00 21.84 77 TRP A C 1
ATOM 553 O O . TRP A 1 77 ? 23.683 -13.519 -74.080 1.00 21.54 77 TRP A O 1
ATOM 564 N N . GLN A 1 78 ? 25.522 -12.934 -75.159 1.00 22.85 78 GLN A N 1
ATOM 565 C CA . GLN A 1 78 ? 24.785 -12.756 -76.422 1.00 24.74 78 GLN A CA 1
ATOM 566 C C . GLN A 1 78 ? 24.626 -14.092 -77.158 1.00 25.55 78 GLN A C 1
ATOM 567 O O . GLN A 1 78 ? 23.857 -14.188 -78.130 1.00 26.31 78 GLN A O 1
ATOM 577 N N . ASP A 1 79 ? 25.438 -15.073 -76.770 1.00 23.84 79 ASP A N 1
ATOM 578 C CA . ASP A 1 79 ? 25.438 -16.398 -77.401 1.00 23.67 79 ASP A CA 1
ATOM 579 C C . ASP A 1 79 ? 25.353 -17.479 -76.323 1.00 23.06 79 ASP A C 1
ATOM 580 O O . ASP A 1 79 ? 26.272 -18.296 -76.120 1.00 23.04 79 ASP A O 1
ATOM 585 N N . ALA A 1 80 ? 24.225 -17.506 -75.611 1.00 22.85 80 ALA A N 1
ATOM 586 C CA . ALA A 1 80 ? 24.103 -18.466 -74.542 1.00 23.60 80 ALA A CA 1
ATOM 587 C C . ALA A 1 80 ? 24.191 -19.859 -75.074 1.00 23.88 80 ALA A C 1
ATOM 588 O O . ALA A 1 80 ? 24.739 -20.733 -74.400 1.00 23.94 80 ALA A O 1
ATOM 590 N N . ASP A 1 81 ? 23.677 -20.099 -76.279 1.00 24.76 81 ASP A N 1
ATOM 591 C CA . ASP A 1 81 ? 23.784 -21.449 -76.817 1.00 24.80 81 ASP A CA 1
ATOM 592 C C . ASP A 1 81 ? 25.220 -21.860 -77.215 1.00 24.04 81 ASP A C 1
ATOM 593 O O . ASP A 1 81 ? 25.579 -23.021 -76.997 1.00 24.29 81 ASP A O 1
ATOM 598 N N . GLY A 1 82 ? 26.028 -20.971 -77.788 1.00 22.02 82 GLY A N 1
ATOM 599 C CA . GLY A 1 82 ? 27.370 -21.359 -78.112 1.00 22.25 82 GLY A CA 1
ATOM 600 C C . GLY A 1 82 ? 28.150 -21.575 -76.814 1.00 21.59 82 GLY A C 1
ATOM 601 O O . GLY A 1 82 ? 29.003 -22.443 -76.708 1.00 20.53 82 GLY A O 1
ATOM 602 N N . PHE A 1 83 ? 27.837 -20.793 -75.798 1.00 21.02 83 PHE A N 1
ATOM 603 C CA . PHE A 1 83 ? 28.540 -20.944 -74.526 1.00 21.38 83 PHE A CA 1
ATOM 604 C C . PHE A 1 83 ? 28.253 -22.279 -73.857 1.00 22.15 83 PHE A C 1
ATOM 605 O O . PHE A 1 83 ? 29.188 -22.926 -73.416 1.00 21.58 83 PHE A O 1
ATOM 613 N N . GLN A 1 84 ? 26.986 -22.699 -73.741 1.00 23.06 84 GLN A N 1
ATOM 614 C CA . GLN A 1 84 ? 26.706 -24.017 -73.135 1.00 24.48 84 GLN A CA 1
ATOM 615 C C . GLN A 1 84 ? 27.344 -25.141 -73.924 1.00 22.89 84 GLN A C 1
ATOM 616 O O . GLN A 1 84 ? 27.782 -26.125 -73.360 1.00 23.03 84 GLN A O 1
ATOM 622 N N . ALA A 1 85 ? 27.384 -25.007 -75.248 1.00 22.82 85 ALA A N 1
ATOM 623 C CA . ALA A 1 85 ? 28.086 -26.014 -76.068 1.00 22.76 85 ALA A CA 1
ATOM 624 C C . ALA A 1 85 ? 29.585 -26.141 -75.718 1.00 22.75 85 ALA A C 1
ATOM 625 O O . ALA A 1 85 ? 30.105 -27.261 -75.631 1.00 21.61 85 ALA A O 1
ATOM 627 N N . LYS A 1 86 ? 30.286 -25.014 -75.556 1.00 22.22 86 LYS A N 1
ATOM 628 C CA . LYS A 1 86 ? 31.704 -25.114 -75.214 1.00 22.38 86 LYS A CA 1
ATOM 629 C C . LYS A 1 86 ? 31.829 -25.681 -73.795 1.00 21.81 86 LYS A C 1
ATOM 630 O O . LYS A 1 86 ? 32.712 -26.481 -73.551 1.00 21.89 86 LYS A O 1
ATOM 636 N N . GLY A 1 87 ? 30.920 -25.310 -72.888 1.00 21.43 87 GLY A N 1
ATOM 637 C CA . GLY A 1 87 ? 30.867 -25.884 -71.557 1.00 20.57 87 GLY A CA 1
ATOM 638 C C . GLY A 1 87 ? 30.653 -27.394 -71.582 1.00 21.37 87 GLY A C 1
ATOM 639 O O . GLY A 1 87 ? 31.341 -28.165 -70.898 1.00 20.58 87 GLY A O 1
ATOM 640 N N . MET A 1 88 ? 29.709 -27.843 -72.415 1.00 21.58 88 MET A N 1
ATOM 641 C CA . MET A 1 88 ? 29.434 -29.255 -72.486 1.00 21.44 88 MET A CA 1
ATOM 642 C C . MET A 1 88 ? 30.604 -30.050 -73.028 1.00 19.90 88 MET A C 1
ATOM 643 O O . MET A 1 88 ? 30.895 -31.131 -72.513 1.00 19.38 88 MET A O 1
ATOM 648 N N . ALA A 1 89 ? 31.270 -29.534 -74.056 1.00 18.96 89 ALA A N 1
ATOM 649 C CA . ALA A 1 89 ? 32.433 -30.237 -74.612 1.00 17.94 89 ALA A CA 1
ATOM 650 C C . ALA A 1 89 ? 33.499 -30.442 -73.500 1.00 19.38 89 ALA A C 1
ATOM 651 O O . ALA A 1 89 ? 34.118 -31.517 -73.384 1.00 18.51 89 ALA A O 1
ATOM 653 N N . PHE A 1 90 ? 33.644 -29.415 -72.662 1.00 17.59 90 PHE A N 1
ATOM 654 C CA . PHE A 1 90 ? 34.637 -29.460 -71.597 1.00 18.30 90 PHE A CA 1
ATOM 655 C C . PHE A 1 90 ? 34.230 -30.540 -70.640 1.00 16.73 90 PHE A C 1
ATOM 656 O O . PHE A 1 90 ? 34.996 -31.429 -70.361 1.00 15.53 90 PHE A O 1
ATOM 664 N N . PHE A 1 91 ? 32.983 -30.490 -70.183 1.00 17.21 91 PHE A N 1
ATOM 665 C CA . PHE A 1 91 ? 32.478 -31.494 -69.245 1.00 17.27 91 PHE A CA 1
ATOM 666 C C . PHE A 1 91 ? 32.688 -32.943 -69.766 1.00 17.12 91 PHE A C 1
ATOM 667 O O . PHE A 1 91 ? 33.166 -33.791 -69.061 1.00 15.91 91 PHE A O 1
ATOM 682 N N . GLU A 1 92 ? 32.390 -33.192 -71.013 1.00 19.21 92 GLU A N 1
ATOM 683 C CA . GLU A 1 92 ? 32.635 -34.506 -71.552 1.00 20.85 92 GLU A CA 1
ATOM 684 C C . GLU A 1 92 ? 34.107 -34.927 -71.628 1.00 21.18 92 GLU A C 1
ATOM 685 O O . GLU A 1 92 ? 34.424 -36.107 -71.411 1.00 22.08 92 GLU A O 1
ATOM 694 N N . ALA A 1 93 ? 34.992 -33.992 -71.949 1.00 19.92 93 ALA A N 1
ATOM 695 C CA . ALA A 1 93 ? 36.389 -34.354 -72.051 1.00 19.27 93 ALA A CA 1
ATOM 696 C C . ALA A 1 93 ? 36.929 -34.726 -70.684 1.00 17.77 93 ALA A C 1
ATOM 697 O O . ALA A 1 93 ? 37.744 -35.654 -70.544 1.00 18.48 93 ALA A O 1
ATOM 699 N N . VAL A 1 94 ? 36.445 -34.018 -69.683 1.00 17.03 94 VAL A N 1
ATOM 700 C CA . VAL A 1 94 ? 36.830 -34.240 -68.310 1.00 16.68 94 VAL A CA 1
ATOM 701 C C . VAL A 1 94 ? 36.332 -35.628 -67.851 1.00 18.67 94 VAL A C 1
ATOM 702 O O . VAL A 1 94 ? 37.083 -36.375 -67.227 1.00 20.35 94 VAL A O 1
ATOM 706 N N . ALA A 1 95 ? 35.093 -35.983 -68.178 1.00 19.92 95 ALA A N 1
ATOM 707 C CA . ALA A 1 95 ? 34.554 -37.318 -67.860 1.00 21.61 95 ALA A CA 1
ATOM 708 C C . ALA A 1 95 ? 35.461 -38.441 -68.386 1.00 21.91 95 ALA A C 1
ATOM 709 O O . ALA A 1 95 ? 35.676 -39.445 -67.717 1.00 22.32 95 ALA A O 1
ATOM 711 N N . ALA A 1 96 ? 35.949 -38.276 -69.594 1.00 22.07 96 ALA A N 1
ATOM 712 C CA . ALA A 1 96 ? 36.821 -39.291 -70.209 1.00 23.68 96 ALA A CA 1
ATOM 713 C C . ALA A 1 96 ? 38.190 -39.333 -69.553 1.00 24.04 96 ALA A C 1
ATOM 714 O O . ALA A 1 96 ? 38.910 -40.332 -69.564 1.00 24.76 96 ALA A O 1
ATOM 716 N N . LEU A 1 97 ? 38.530 -38.235 -68.925 1.00 25.84 97 LEU A N 1
ATOM 717 C CA . LEU A 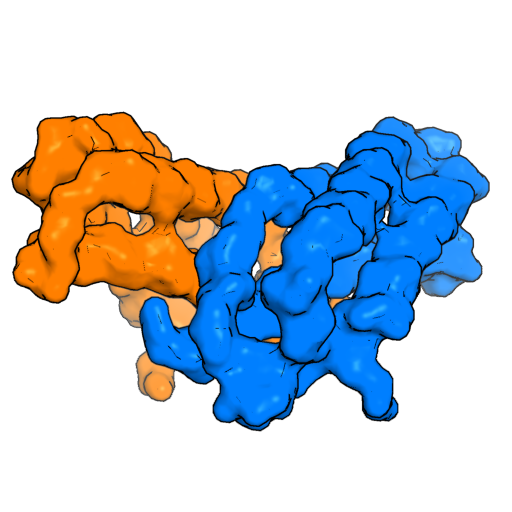1 97 ? 39.817 -38.062 -68.293 1.00 26.68 97 LEU A CA 1
ATOM 718 C C . LEU A 1 97 ? 39.971 -39.023 -67.157 1.00 28.24 97 LEU A C 1
ATOM 719 O O . LEU A 1 97 ? 41.049 -39.534 -66.916 1.00 28.31 97 LEU A O 1
ATOM 724 N N . GLU A 1 98 ? 38.882 -39.302 -66.455 1.00 30.77 98 GLU A N 1
ATOM 725 C CA . GLU A 1 98 ? 38.969 -40.195 -65.284 1.00 32.34 98 GLU A CA 1
ATOM 726 C C . GLU A 1 98 ? 39.519 -41.596 -65.539 1.00 31.78 98 GLU A C 1
ATOM 727 O O . GLU A 1 98 ? 40.547 -41.975 -64.979 1.00 32.58 98 GLU A O 1
ATOM 733 N N . PRO A 1 99 ? 38.852 -42.388 -66.359 1.00 31.26 99 PRO A N 1
ATOM 734 C CA . PRO A 1 99 ? 39.335 -43.755 -66.603 1.00 30.50 99 PRO A CA 1
ATOM 735 C C . PRO A 1 99 ? 40.749 -43.759 -67.185 1.00 29.48 99 PRO A C 1
ATOM 736 O O . PRO A 1 99 ? 41.574 -44.624 -66.868 1.00 29.29 99 PRO A O 1
ATOM 740 N N . ALA A 1 100 ? 41.030 -42.775 -68.026 1.00 26.98 100 ALA A N 1
ATOM 741 C CA . ALA A 1 100 ? 42.323 -42.698 -68.677 1.00 26.82 100 ALA A CA 1
ATOM 742 C C . ALA A 1 100 ? 43.425 -42.451 -67.629 1.00 26.66 100 ALA A C 1
ATOM 743 O O . ALA A 1 100 ? 44.509 -43.010 -67.706 1.00 26.88 100 ALA A O 1
ATOM 745 N N . ALA A 1 101 ? 43.144 -41.620 -66.646 1.00 26.81 101 ALA A N 1
ATOM 746 C CA . ALA A 1 101 ? 44.160 -41.289 -65.652 1.00 28.34 101 ALA A CA 1
ATOM 747 C C . ALA A 1 101 ? 45.075 -42.408 -65.166 1.00 28.68 101 ALA A C 1
ATOM 748 O O . ALA A 1 101 ? 46.288 -42.227 -65.045 1.00 30.15 101 ALA A O 1
ATOM 750 N N . GLY A 1 102 ? 44.484 -43.543 -64.822 1.00 29.09 102 GLY A N 1
ATOM 751 C CA . GLY A 1 102 ? 45.216 -44.670 -64.290 1.00 28.72 102 GLY A CA 1
ATOM 752 C C . GLY A 1 102 ? 45.641 -45.721 -65.287 1.00 28.77 102 GLY A C 1
ATOM 753 O O . GLY A 1 102 ? 46.163 -46.763 -64.901 1.00 29.84 102 GLY A O 1
ATOM 754 N N . ALA A 1 103 ? 45.483 -45.461 -66.576 1.00 27.22 103 ALA A N 1
ATOM 755 C CA . ALA A 1 103 ? 45.826 -46.487 -67.547 1.00 25.68 103 ALA A CA 1
ATOM 756 C C . ALA A 1 103 ? 47.138 -46.242 -68.281 1.00 24.76 103 ALA A C 1
ATOM 757 O O . ALA A 1 103 ? 47.410 -46.875 -69.296 1.00 26.71 103 ALA A O 1
ATOM 759 N N . GLY A 1 104 ? 47.966 -45.316 -67.821 1.00 22.81 104 GLY A N 1
ATOM 760 C CA . GLY A 1 104 ? 49.267 -45.168 -68.469 1.00 20.47 104 GLY A CA 1
ATOM 761 C C . GLY A 1 104 ? 49.540 -43.744 -68.891 1.00 18.88 104 GLY A C 1
ATOM 762 O O . GLY A 1 104 ? 48.616 -42.987 -69.042 1.00 17.68 104 GLY A O 1
ATOM 763 N N . GLN A 1 105 ? 50.806 -43.385 -69.010 1.00 17.72 105 GLN A N 1
ATOM 764 C CA . GLN A 1 105 ? 51.197 -42.029 -69.430 1.00 18.60 105 GLN A CA 1
ATOM 765 C C . GLN A 1 105 ? 50.697 -41.681 -70.832 1.00 19.26 105 GLN A C 1
ATOM 766 O O . GLN A 1 105 ? 50.220 -40.558 -71.080 1.00 18.73 105 GLN A O 1
ATOM 772 N N . LYS A 1 106 ? 50.822 -42.622 -71.772 1.00 19.46 106 LYS A N 1
ATOM 773 C CA . LYS A 1 106 ? 50.400 -42.331 -73.124 1.00 20.88 106 LYS A CA 1
ATOM 774 C C . LYS A 1 106 ? 48.884 -42.087 -73.171 1.00 19.39 106 LYS A C 1
ATOM 775 O O . LYS A 1 106 ? 48.393 -41.138 -73.820 1.00 18.85 106 LYS A O 1
ATOM 781 N N . GLU A 1 107 ? 48.107 -42.904 -72.482 1.00 20.28 107 GLU A N 1
ATOM 782 C CA . GLU A 1 107 ? 46.657 -42.640 -72.481 1.00 20.90 107 GLU A CA 1
ATOM 783 C C . GLU A 1 107 ? 46.224 -41.335 -71.760 1.00 19.39 107 GLU A C 1
ATOM 784 O O . GLU A 1 107 ? 45.393 -40.577 -72.238 1.00 16.43 107 GLU A O 1
ATOM 790 N N . LEU A 1 108 ? 46.828 -41.080 -70.613 1.00 16.75 108 LEU A N 1
ATOM 791 C CA . LEU A 1 108 ? 46.569 -39.857 -69.888 1.00 16.53 108 LEU A CA 1
ATOM 792 C C . LEU A 1 108 ? 46.917 -38.698 -70.803 1.00 16.61 108 LEU A C 1
ATOM 793 O O . LEU A 1 108 ? 46.144 -37.807 -70.926 1.00 16.50 108 LEU A O 1
ATOM 798 N N . ALA A 1 109 ? 48.056 -38.763 -71.487 1.00 16.21 109 ALA A N 1
ATOM 799 C CA . ALA A 1 109 ? 48.456 -37.670 -72.381 1.00 15.81 109 ALA A CA 1
ATOM 800 C C . ALA A 1 109 ? 47.435 -37.382 -73.481 1.00 16.51 109 ALA A C 1
ATOM 801 O O . ALA A 1 109 ? 47.147 -36.206 -73.785 1.00 15.69 109 ALA A O 1
ATOM 803 N N . ALA A 1 110 ? 46.828 -38.447 -74.002 1.00 16.93 110 ALA A N 1
ATOM 804 C CA . ALA A 1 110 ? 45.858 -38.329 -75.081 1.00 17.03 110 ALA A CA 1
ATOM 805 C C . ALA A 1 110 ? 44.645 -37.618 -74.517 1.00 16.38 110 ALA A C 1
ATOM 806 O O . ALA A 1 110 ? 44.155 -36.688 -75.151 1.00 15.65 110 ALA A O 1
ATOM 808 N N . ALA A 1 111 ? 44.130 -38.118 -73.369 1.00 15.51 111 ALA A N 1
ATOM 809 C CA . ALA A 1 111 ? 42.966 -37.556 -72.689 1.00 15.10 111 ALA A CA 1
ATOM 810 C C . ALA A 1 111 ? 43.136 -36.095 -72.307 1.00 16.10 111 ALA A C 1
ATOM 811 O O . ALA A 1 111 ? 42.190 -35.278 -72.434 1.00 15.56 111 ALA A O 1
ATOM 813 N N . VAL A 1 112 ? 44.324 -35.797 -71.781 1.00 16.75 112 VAL A N 1
ATOM 814 C CA . VAL A 1 112 ? 44.682 -34.442 -71.403 1.00 17.66 112 VAL A CA 1
ATOM 815 C C . VAL A 1 112 ? 44.673 -33.530 -72.615 1.00 17.85 112 VAL A C 1
ATOM 816 O O . VAL A 1 112 ? 44.183 -32.401 -72.540 1.00 17.38 112 VAL A O 1
ATOM 820 N N . GLY A 1 113 ? 45.219 -34.014 -73.731 1.00 16.98 113 GLY A N 1
ATOM 821 C CA . GLY A 1 113 ? 45.140 -33.294 -74.978 1.00 17.78 113 GLY A CA 1
ATOM 822 C C . GLY A 1 113 ? 43.718 -32.877 -75.401 1.00 17.82 113 GLY A C 1
ATOM 823 O O . GLY A 1 113 ? 43.493 -31.745 -75.902 1.00 16.98 113 GLY A O 1
ATOM 824 N N . LYS A 1 114 ? 42.752 -33.763 -75.209 1.00 18.24 114 LYS A N 1
ATOM 825 C CA . LYS A 1 114 ? 41.390 -33.414 -75.564 1.00 19.12 114 LYS A CA 1
ATOM 826 C C . LYS A 1 114 ? 40.847 -32.325 -74.639 1.00 17.75 114 LYS A C 1
ATOM 827 O O . LYS A 1 114 ? 40.254 -31.335 -75.085 1.00 18.27 114 LYS A O 1
ATOM 833 N N . VAL A 1 115 ? 41.085 -32.505 -73.348 1.00 17.04 115 VAL A N 1
ATOM 834 C CA . VAL A 1 115 ? 40.638 -31.524 -72.400 1.00 16.15 115 VAL A CA 1
ATOM 835 C C . VAL A 1 115 ? 41.241 -30.194 -72.781 1.00 15.47 115 VAL A C 1
ATOM 836 O O . VAL A 1 115 ? 40.516 -29.164 -72.877 1.00 15.27 115 VAL A O 1
ATOM 840 N N . GLY A 1 116 ? 42.555 -30.177 -72.975 1.00 15.60 116 GLY A N 1
ATOM 841 C CA . GLY A 1 116 ? 43.242 -28.931 -73.326 1.00 16.60 116 GLY A CA 1
ATOM 842 C C . GLY A 1 116 ? 42.634 -28.187 -74.512 1.00 17.01 116 GLY A C 1
ATOM 843 O O . GLY A 1 116 ? 42.494 -26.968 -74.509 1.00 17.15 116 GLY A O 1
ATOM 844 N N . GLY A 1 117 ? 42.294 -28.928 -75.559 1.00 17.26 117 GLY A N 1
ATOM 845 C CA . GLY A 1 117 ? 41.598 -28.389 -76.707 1.00 16.60 117 GLY A CA 1
ATOM 846 C C . GLY A 1 117 ? 40.307 -27.691 -76.275 1.00 17.46 117 GLY A C 1
ATOM 847 O O . GLY A 1 117 ? 40.017 -26.611 -76.820 1.00 17.56 117 GLY A O 1
ATOM 848 N N . THR A 1 118 ? 39.551 -28.279 -75.325 1.00 16.78 118 THR A N 1
ATOM 849 C CA . THR A 1 118 ? 38.346 -27.644 -74.843 1.00 15.52 118 THR A CA 1
ATOM 850 C C . THR A 1 118 ? 38.635 -26.324 -74.108 1.00 15.16 118 THR A C 1
ATOM 851 O O . THR A 1 118 ? 37.893 -25.386 -74.269 1.00 16.47 118 THR A O 1
ATOM 855 N N . CYS A 1 119 ? 39.697 -26.264 -73.329 1.00 14.99 119 CYS A N 1
ATOM 856 C CA . CYS A 1 119 ? 40.076 -25.018 -72.682 1.00 15.81 119 CYS A CA 1
ATOM 857 C C . CYS A 1 119 ? 40.200 -23.939 -73.737 1.00 16.60 119 CYS A C 1
ATOM 858 O O . CYS A 1 119 ? 39.570 -22.867 -73.636 1.00 17.16 119 CYS A O 1
ATOM 861 N N . LYS A 1 120 ? 41.023 -24.232 -74.743 1.00 15.73 120 LYS A N 1
ATOM 862 C CA . LYS A 1 120 ? 41.361 -23.228 -75.734 1.00 16.45 120 LYS A CA 1
ATOM 863 C C . LYS A 1 120 ? 40.170 -22.800 -76.584 1.00 15.75 120 LYS A C 1
ATOM 864 O O . LYS A 1 120 ? 40.025 -21.611 -76.894 1.00 15.46 120 LYS A O 1
ATOM 870 N N . SER A 1 121 ? 39.363 -23.782 -76.974 1.00 16.51 121 SER A N 1
ATOM 871 C CA . SER A 1 121 ? 38.222 -23.554 -77.847 1.00 17.25 121 SER A CA 1
ATOM 872 C C . SER A 1 121 ? 37.299 -22.584 -77.144 1.00 16.51 121 SER A C 1
ATOM 873 O O . SER A 1 121 ? 36.759 -21.666 -77.762 1.00 15.11 121 SER A O 1
ATOM 876 N N . CYS A 1 122 ? 37.110 -22.766 -75.851 1.00 15.91 122 CYS A N 1
ATOM 877 C CA . CYS A 1 122 ? 36.292 -21.776 -75.116 1.00 15.06 122 CYS A CA 1
ATOM 878 C C . CYS A 1 122 ? 36.935 -20.394 -75.080 1.00 16.20 122 CYS A C 1
ATOM 879 O O . CYS A 1 122 ? 36.293 -19.425 -75.402 1.00 16.49 122 CYS A O 1
ATOM 882 N N . HIS A 1 123 ? 38.205 -20.324 -74.687 1.00 15.51 123 HIS A N 1
ATOM 883 C CA . HIS A 1 123 ? 38.930 -19.088 -74.629 1.00 15.27 123 HIS A CA 1
ATOM 884 C C . HIS A 1 123 ? 38.839 -18.339 -75.959 1.00 17.47 123 HIS A C 1
ATOM 885 O O . HIS A 1 123 ? 38.665 -17.126 -75.993 1.00 17.49 123 HIS A O 1
ATOM 892 N N . ASP A 1 124 ? 38.874 -19.068 -77.048 1.00 18.63 124 ASP A N 1
ATOM 893 C CA . ASP A 1 124 ? 38.957 -18.441 -78.333 1.00 20.02 124 ASP A CA 1
ATOM 894 C C . ASP A 1 124 ? 37.789 -17.562 -78.658 1.00 20.21 124 ASP A C 1
ATOM 895 O O . ASP A 1 124 ? 37.978 -16.545 -79.318 1.00 19.22 124 ASP A O 1
ATOM 900 N N . ASP A 1 125 ? 36.591 -18.003 -78.281 1.00 20.63 125 ASP A N 1
ATOM 901 C CA . ASP A 1 125 ? 35.376 -17.258 -78.565 1.00 21.49 125 ASP A CA 1
ATOM 902 C C . ASP A 1 125 ? 34.886 -16.442 -77.378 1.00 21.75 125 ASP A C 1
ATOM 903 O O . ASP A 1 125 ? 34.112 -15.518 -77.600 1.00 22.12 125 ASP A O 1
ATOM 908 N N . PHE A 1 126 ? 35.270 -16.759 -76.141 1.00 20.61 126 PHE A N 1
ATOM 909 C CA . PHE A 1 126 ? 34.633 -16.061 -75.050 1.00 21.12 126 PHE A CA 1
ATOM 910 C C . PHE A 1 126 ? 35.523 -15.362 -74.032 1.00 21.05 126 PHE A C 1
ATOM 911 O O . PHE A 1 126 ? 34.998 -14.753 -73.074 1.00 20.50 126 PHE A O 1
ATOM 919 N N . ARG A 1 127 ? 36.841 -15.450 -74.201 1.00 20.97 127 ARG A N 1
ATOM 920 C CA . ARG A 1 127 ? 37.743 -14.786 -73.302 1.00 21.64 127 ARG A CA 1
ATOM 921 C C . ARG A 1 127 ? 38.541 -13.728 -74.054 1.00 23.63 127 ARG A C 1
ATOM 922 O O . ARG A 1 127 ? 39.077 -14.021 -75.094 1.00 23.18 127 ARG A O 1
ATOM 930 N N . VAL A 1 128 ? 38.600 -12.511 -73.519 1.00 26.95 128 VAL A N 1
ATOM 931 C CA . VAL A 1 128 ? 39.365 -11.437 -74.111 1.00 30.25 128 VAL A CA 1
ATOM 932 C C . VAL A 1 128 ? 40.827 -11.847 -74.162 1.00 33.66 128 VAL A C 1
ATOM 933 O O . VAL A 1 128 ? 41.330 -12.479 -73.242 1.00 32.91 128 VAL A O 1
ATOM 937 N N . LYS A 1 129 ? 41.523 -11.489 -75.241 1.00 38.56 129 LYS A N 1
ATOM 938 C CA . LYS A 1 129 ? 42.951 -11.826 -75.319 1.00 42.90 129 LYS A CA 1
ATOM 939 C C . LYS A 1 129 ? 43.949 -10.732 -74.906 1.00 45.48 129 LYS A C 1
ATOM 940 O O . LYS A 1 129 ? 43.857 -9.588 -75.334 1.00 46.03 129 LYS A O 1
ATOM 946 N N . ARG A 1 130 ? 44.899 -11.076 -73.987 1.00 33.73 130 ARG A N 1
ATOM 947 C CA . ARG A 1 130 ? 46.045 -10.245 -73.602 1.00 34.36 130 ARG A CA 1
ATOM 948 C C . ARG A 1 130 ? 47.049 -11.045 -72.763 1.00 34.72 130 ARG A C 1
ATOM 949 O O . ARG A 1 130 ? 48.255 -11.023 -73.011 1.00 35.08 130 ARG A O 1
ATOM 958 N N . ALA B 1 1 ? 50.816 -25.160 -58.280 1.00 33.25 1 ALA D N 1
ATOM 959 C CA . ALA B 1 1 ? 52.255 -25.064 -58.616 1.00 33.16 1 ALA D CA 1
ATOM 960 C C . ALA B 1 1 ? 52.988 -24.222 -57.566 1.00 32.64 1 ALA D C 1
ATOM 961 O O . ALA B 1 1 ? 53.318 -24.689 -56.494 1.00 33.20 1 ALA D O 1
ATOM 963 N N . ASP B 1 2 ? 53.232 -22.967 -57.891 1.00 31.69 2 ASP D N 1
ATOM 964 C CA . ASP B 1 2 ? 53.922 -22.088 -56.978 1.00 31.25 2 ASP D CA 1
ATOM 965 C C . ASP B 1 2 ? 52.946 -21.553 -55.937 1.00 31.12 2 ASP D C 1
ATOM 966 O O . ASP B 1 2 ? 51.712 -21.621 -56.129 1.00 31.32 2 ASP D O 1
ATOM 971 N N . ALA B 1 3 ? 53.477 -21.029 -54.843 1.00 31.69 3 ALA D N 1
ATOM 972 C CA . ALA B 1 3 ? 52.627 -20.521 -53.761 1.00 30.83 3 ALA D CA 1
ATOM 973 C C . ALA B 1 3 ? 51.545 -19.615 -54.286 1.00 30.86 3 ALA D C 1
ATOM 974 O O . ALA B 1 3 ? 50.385 -19.739 -53.876 1.00 30.63 3 ALA D O 1
ATOM 976 N N . GLU B 1 4 ? 51.906 -18.716 -55.194 1.00 31.22 4 GLU D N 1
ATOM 977 C CA . GLU B 1 4 ? 50.942 -17.736 -55.670 1.00 31.77 4 GLU D CA 1
ATOM 978 C C . GLU B 1 4 ? 49.692 -18.352 -56.288 1.00 29.73 4 GLU D C 1
ATOM 979 O O . GLU B 1 4 ? 48.586 -17.793 -56.118 1.00 29.32 4 GLU D O 1
ATOM 985 N N . HIS B 1 5 ? 49.841 -19.472 -56.988 1.00 26.85 5 HIS D N 1
ATOM 986 C CA . HIS B 1 5 ? 48.676 -20.122 -57.597 1.00 25.51 5 HIS D CA 1
ATOM 987 C C . HIS B 1 5 ? 47.849 -20.910 -56.572 1.00 23.65 5 HIS D C 1
ATOM 988 O O . HIS B 1 5 ? 46.625 -20.918 -56.641 1.00 22.79 5 HIS D O 1
ATOM 995 N N . VAL B 1 6 ? 48.520 -21.532 -55.611 1.00 21.06 6 VAL D N 1
ATOM 996 C CA . VAL B 1 6 ? 47.831 -22.212 -54.537 1.00 19.77 6 VAL D CA 1
ATOM 997 C C . VAL B 1 6 ? 47.042 -21.185 -53.770 1.00 18.86 6 VAL D C 1
ATOM 998 O O . VAL B 1 6 ? 45.894 -21.424 -53.441 1.00 18.03 6 VAL D O 1
ATOM 1002 N N . VAL B 1 7 ? 47.624 -20.001 -53.574 1.00 18.08 7 VAL D N 1
ATOM 1003 C CA . VAL B 1 7 ? 46.976 -18.934 -52.798 1.00 17.72 7 VAL D CA 1
ATOM 1004 C C . VAL B 1 7 ? 45.711 -18.410 -53.501 1.00 17.44 7 VAL D C 1
ATOM 1005 O O . VAL B 1 7 ? 44.608 -18.336 -52.876 1.00 14.87 7 VAL D O 1
ATOM 1009 N N . GLU B 1 8 ? 45.856 -18.088 -54.781 1.00 16.19 8 GLU D N 1
ATOM 1010 C CA . GLU B 1 8 ? 44.692 -17.681 -55.603 1.00 17.79 8 GLU D CA 1
ATOM 1011 C C . GLU B 1 8 ? 43.558 -18.728 -55.668 1.00 16.33 8 GLU D C 1
ATOM 1012 O O . GLU B 1 8 ? 42.380 -18.364 -55.714 1.00 16.76 8 GLU D O 1
ATOM 1023 N N . ALA B 1 9 ? 43.903 -20.009 -55.725 1.00 14.44 9 ALA D N 1
ATOM 1024 C CA . ALA B 1 9 ? 42.850 -21.033 -55.739 1.00 14.21 9 ALA D CA 1
ATOM 1025 C C . ALA B 1 9 ? 42.170 -21.144 -54.368 1.00 14.64 9 ALA D C 1
ATOM 1026 O O . ALA B 1 9 ? 40.972 -21.294 -54.321 1.00 13.89 9 ALA D O 1
ATOM 1028 N N . ARG B 1 10 ? 42.918 -21.034 -53.261 1.00 13.87 10 ARG D N 1
ATOM 1029 C CA . ARG B 1 10 ? 42.329 -21.148 -51.941 1.00 14.93 10 ARG D CA 1
ATOM 1030 C C . ARG B 1 10 ? 41.328 -20.020 -51.733 1.00 14.55 10 ARG D C 1
ATOM 1031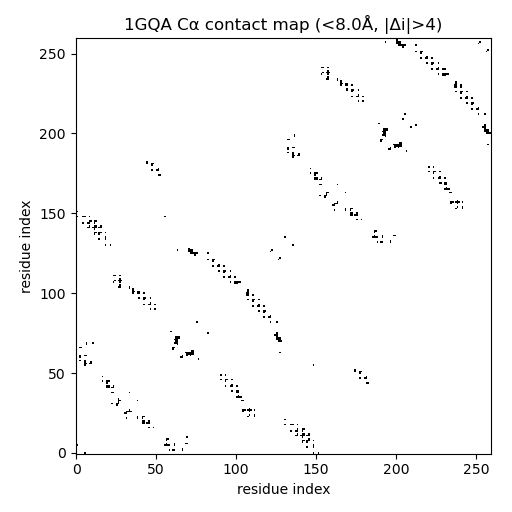 O O . ARG B 1 10 ? 40.179 -20.248 -51.328 1.00 14.84 10 ARG D O 1
ATOM 1039 N N . LYS B 1 11 ? 41.763 -18.806 -52.059 1.00 15.24 11 LYS D N 1
ATOM 1040 C CA . LYS B 1 11 ? 40.899 -17.652 -51.950 1.00 15.54 11 LYS D CA 1
ATOM 1041 C C . LYS B 1 11 ? 39.708 -17.806 -52.895 1.00 14.95 11 LYS D C 1
ATOM 1042 O O . LYS B 1 11 ? 38.558 -17.563 -52.501 1.00 14.35 11 LYS D O 1
ATOM 1048 N N . GLY B 1 12 ? 39.977 -18.277 -54.103 1.00 14.79 12 GLY D N 1
ATOM 1049 C CA . GLY B 1 12 ? 38.921 -18.589 -55.063 1.00 14.67 12 GLY D CA 1
ATOM 1050 C C . GLY B 1 12 ? 37.859 -19.545 -54.525 1.00 14.50 12 GLY D C 1
ATOM 1051 O O . GLY B 1 12 ? 36.672 -19.308 -54.730 1.00 14.58 12 GLY D O 1
ATOM 1052 N N . TYR B 1 13 ? 38.284 -20.638 -53.891 1.00 14.84 13 TYR D N 1
ATOM 1053 C CA . TYR B 1 13 ? 37.416 -21.612 -53.213 1.00 14.56 13 TYR D CA 1
ATOM 1054 C C . TYR B 1 13 ? 36.494 -20.904 -52.175 1.00 14.75 13 TYR D C 1
ATOM 1055 O O . TYR B 1 13 ? 35.278 -21.097 -52.196 1.00 14.42 13 TYR D O 1
ATOM 1064 N N . PHE B 1 14 ? 37.045 -20.023 -51.352 1.00 13.53 14 PHE D N 1
ATOM 1065 C CA . PHE B 1 14 ? 36.198 -19.294 -50.378 1.00 14.34 14 PHE D CA 1
ATOM 1066 C C . PHE B 1 14 ? 35.300 -18.241 -51.055 1.00 14.77 14 PHE D C 1
ATOM 1067 O O . PHE B 1 14 ? 34.198 -17.957 -50.575 1.00 15.48 14 PHE D O 1
ATOM 1075 N N . SER B 1 15 ? 35.743 -17.699 -52.182 1.00 14.88 15 SER D N 1
ATOM 1076 C CA . SER B 1 15 ? 34.884 -16.750 -52.929 1.00 15.74 15 SER D CA 1
ATOM 1077 C C . SER B 1 15 ? 33.645 -17.427 -53.471 1.00 14.31 15 SER D C 1
ATOM 1078 O O . SER B 1 15 ? 32.577 -16.784 -53.565 1.00 14.25 15 SER D O 1
ATOM 1081 N N . LEU B 1 16 ? 33.778 -18.707 -53.845 1.00 13.88 16 LEU D N 1
ATOM 1082 C CA . LEU B 1 16 ? 32.644 -19.491 -54.342 1.00 13.73 16 LEU D CA 1
ATOM 1083 C C . LEU B 1 16 ? 31.752 -19.849 -53.154 1.00 14.60 16 LEU D C 1
ATOM 1084 O O . LEU B 1 16 ? 30.568 -19.660 -53.261 1.00 13.89 16 LEU D O 1
ATOM 1089 N N . VAL B 1 17 ? 32.331 -20.378 -52.055 1.00 12.40 17 VAL D N 1
ATOM 1090 C CA . VAL B 1 17 ? 31.569 -20.635 -50.827 1.00 14.86 17 VAL D CA 1
ATOM 1091 C C . VAL B 1 17 ? 30.768 -19.379 -50.434 1.00 14.56 17 VAL D C 1
ATOM 1092 O O . VAL B 1 17 ? 29.540 -19.437 -50.226 1.00 16.38 17 VAL D O 1
ATOM 1096 N N . ALA B 1 18 ? 31.415 -18.230 -50.392 1.00 15.19 18 ALA D N 1
ATOM 1097 C CA . ALA B 1 18 ? 30.714 -16.997 -50.055 1.00 14.98 18 ALA D CA 1
ATOM 1098 C C . ALA B 1 18 ? 29.609 -16.641 -51.060 1.00 16.32 18 ALA D C 1
ATOM 1099 O O . ALA B 1 18 ? 28.514 -16.199 -50.645 1.00 15.19 18 ALA D O 1
ATOM 1101 N N . LEU B 1 19 ? 29.881 -16.810 -52.364 1.00 16.26 19 LEU D N 1
ATOM 1102 C CA . LEU B 1 19 ? 28.879 -16.460 -53.391 1.00 17.06 19 LEU D CA 1
ATOM 1103 C C . LEU B 1 19 ? 27.581 -17.206 -53.200 1.00 17.08 19 LEU D C 1
ATOM 1104 O O . LEU B 1 19 ? 26.475 -16.633 -53.329 1.00 16.13 19 LEU D O 1
ATOM 1109 N N . GLU B 1 20 ? 27.688 -18.477 -52.823 1.00 17.35 20 GLU D N 1
ATOM 1110 C CA . GLU B 1 20 ? 26.498 -19.334 -52.672 1.00 17.19 20 GLU D CA 1
ATOM 1111 C C . GLU B 1 20 ? 25.834 -19.161 -51.318 1.00 17.85 20 GLU D C 1
ATOM 1112 O O . GLU B 1 20 ? 24.611 -19.154 -51.206 1.00 17.55 20 GLU D O 1
ATOM 1118 N N . PHE B 1 21 ? 26.633 -18.973 -50.285 1.00 15.87 21 PHE D N 1
ATOM 1119 C CA . PHE B 1 21 ? 26.079 -18.733 -48.975 1.00 17.70 21 PHE D CA 1
ATOM 1120 C C . PHE B 1 21 ? 25.378 -17.368 -48.879 1.00 17.52 21 PHE D C 1
ATOM 1121 O O . PHE B 1 21 ? 24.401 -17.206 -48.145 1.00 18.74 21 PHE D O 1
ATOM 1129 N N . GLY B 1 22 ? 25.839 -16.384 -49.655 1.00 17.54 22 GLY D N 1
ATOM 1130 C CA . GLY B 1 22 ? 25.301 -15.046 -49.557 1.00 18.49 22 GLY D CA 1
ATOM 1131 C C . GLY B 1 22 ? 23.774 -14.878 -49.633 1.00 18.89 22 GLY D C 1
ATOM 1132 O O . GLY B 1 22 ? 23.176 -14.301 -48.750 1.00 18.09 22 GLY D O 1
ATOM 1133 N N . PRO B 1 23 ? 23.166 -15.379 -50.703 1.00 19.45 23 PRO D N 1
ATOM 1134 C CA . PRO B 1 23 ? 21.713 -15.329 -50.843 1.00 19.12 23 PRO D CA 1
ATOM 1135 C C . PRO B 1 23 ? 20.999 -16.128 -49.741 1.00 18.68 23 PRO D C 1
ATOM 1136 O O . PRO B 1 23 ? 19.922 -15.698 -49.336 1.00 19.49 23 PRO D O 1
ATOM 1140 N N . LEU B 1 24 ? 21.563 -17.233 -49.277 1.00 17.99 24 LEU D N 1
ATOM 1141 C CA . LEU B 1 24 ? 20.988 -17.972 -48.176 1.00 16.94 24 LEU D CA 1
ATOM 1142 C C . LEU B 1 24 ? 20.944 -17.148 -46.902 1.00 16.97 24 LEU D C 1
ATOM 1143 O O . LEU B 1 24 ? 19.972 -17.217 -46.184 1.00 17.81 24 LEU D O 1
ATOM 1148 N N . ALA B 1 25 ? 21.988 -16.361 -46.641 1.00 16.49 25 ALA D N 1
ATOM 1149 C CA . ALA B 1 25 ? 22.065 -15.539 -45.445 1.00 16.66 25 ALA D CA 1
ATOM 1150 C C . ALA B 1 25 ? 21.130 -14.348 -45.537 1.00 16.31 25 ALA D C 1
ATOM 1151 O O . ALA B 1 25 ? 20.493 -13.981 -44.565 1.00 14.60 25 ALA D O 1
ATOM 1153 N N . ALA B 1 26 ? 21.021 -13.787 -46.715 1.00 16.17 26 ALA D N 1
ATOM 1154 C CA . ALA B 1 26 ? 20.127 -12.649 -46.925 1.00 16.43 26 ALA D CA 1
ATOM 1155 C C . ALA B 1 26 ? 18.667 -13.089 -46.779 1.00 16.92 26 ALA D C 1
ATOM 1156 O O . ALA B 1 26 ? 17.848 -12.352 -46.224 1.00 17.81 26 ALA D O 1
ATOM 1158 N N . MET B 1 27 ? 18.337 -14.268 -47.274 1.00 17.24 27 MET D N 1
ATOM 1159 C CA . MET B 1 27 ? 16.955 -14.770 -47.104 1.00 18.30 27 MET D CA 1
ATOM 1160 C C . MET B 1 27 ? 16.631 -15.022 -45.628 1.00 19.21 27 MET D C 1
ATOM 1161 O O . MET B 1 27 ? 15.503 -14.795 -45.182 1.00 19.28 27 MET D O 1
ATOM 1166 N N . ALA B 1 28 ? 17.617 -15.506 -44.885 1.00 19.38 28 ALA D N 1
ATOM 1167 C CA . ALA B 1 28 ? 17.456 -15.854 -43.495 1.00 21.25 28 ALA D CA 1
ATOM 1168 C C . ALA B 1 28 ? 17.325 -14.586 -42.676 1.00 21.83 28 ALA D C 1
ATOM 1169 O O . ALA B 1 28 ? 16.695 -14.595 -41.599 1.00 23.30 28 ALA D O 1
ATOM 1171 N N . LYS B 1 29 ? 17.926 -13.511 -43.169 1.00 21.23 29 LYS D N 1
ATOM 1172 C CA . LYS B 1 29 ? 17.866 -12.231 -42.465 1.00 23.15 29 LYS D CA 1
ATOM 1173 C C . LYS B 1 29 ? 16.601 -11.469 -42.831 1.00 23.56 29 LYS D C 1
ATOM 1174 O O . LYS B 1 29 ? 16.281 -10.467 -42.216 1.00 24.49 29 LYS D O 1
ATOM 1180 N N . GLY B 1 30 ? 15.910 -11.914 -43.862 1.00 24.78 30 GLY D N 1
ATOM 1181 C CA . GLY B 1 30 ? 14.707 -11.233 -44.304 1.00 26.02 30 GLY D CA 1
ATOM 1182 C C . GLY B 1 30 ? 15.082 -10.060 -45.161 1.00 27.68 30 GLY D C 1
ATOM 1183 O O . GLY B 1 30 ? 14.314 -9.121 -45.279 1.00 28.02 30 GLY D O 1
ATOM 1184 N N . GLU B 1 31 ? 16.251 -10.118 -45.787 1.00 28.62 31 GLU D N 1
ATOM 1185 C CA . GLU B 1 31 ? 16.715 -8.988 -46.593 1.00 30.17 31 GLU D CA 1
ATOM 1186 C C . GLU B 1 31 ? 16.376 -9.227 -48.032 1.00 30.09 31 GLU D C 1
ATOM 1187 O O . GLU B 1 31 ? 16.351 -8.295 -48.842 1.00 31.51 31 GLU D O 1
ATOM 1193 N N . MET B 1 32 ? 16.115 -10.485 -48.354 1.00 29.45 32 MET D N 1
ATOM 1194 C CA . MET B 1 32 ? 15.598 -10.816 -49.659 1.00 29.09 32 MET D CA 1
ATOM 1195 C C . MET B 1 32 ? 14.477 -11.834 -49.447 1.00 28.02 32 MET D C 1
ATOM 1196 O O . MET B 1 32 ? 14.491 -12.606 -48.486 1.00 26.99 32 MET D O 1
ATOM 1201 N N . PRO B 1 33 ? 13.439 -11.755 -50.263 1.00 26.73 33 PRO D N 1
ATOM 1202 C CA . PRO B 1 33 ? 12.279 -12.609 -50.062 1.00 25.88 33 PRO D CA 1
ATOM 1203 C C . PRO B 1 33 ? 12.684 -14.068 -50.101 1.00 24.85 33 PRO D C 1
ATOM 1204 O O . PRO B 1 33 ? 13.609 -14.407 -50.838 1.00 24.14 33 PRO D O 1
ATOM 1208 N N . TYR B 1 34 ? 12.022 -14.896 -49.303 1.00 23.62 34 TYR D N 1
ATOM 1209 C CA . TYR B 1 34 ? 12.243 -16.344 -49.324 1.00 23.94 34 TYR D CA 1
ATOM 1210 C C . TYR B 1 34 ? 11.798 -16.992 -50.639 1.00 24.11 34 TYR D C 1
ATOM 1211 O O . TYR B 1 34 ? 10.633 -16.958 -50.979 1.00 25.38 34 TYR D O 1
ATOM 1220 N N . ASP B 1 35 ? 12.702 -17.633 -51.357 1.00 23.48 35 ASP D N 1
ATOM 1221 C CA . ASP B 1 35 ? 12.328 -18.331 -52.578 1.00 23.67 35 ASP D CA 1
ATOM 1222 C C . ASP B 1 35 ? 12.855 -19.741 -52.434 1.00 23.44 35 ASP D C 1
ATOM 1223 O O . ASP B 1 35 ? 14.066 -19.958 -52.480 1.00 23.86 35 ASP D O 1
ATOM 1228 N N . ALA B 1 36 ? 11.961 -20.704 -52.228 1.00 22.86 36 ALA D N 1
ATOM 1229 C CA . ALA B 1 36 ? 12.397 -22.081 -51.949 1.00 22.51 36 ALA D CA 1
ATOM 1230 C C . ALA B 1 36 ? 13.276 -22.725 -53.035 1.00 21.97 36 ALA D C 1
ATOM 1231 O O . ALA B 1 36 ? 14.133 -23.554 -52.719 1.00 20.82 36 ALA D O 1
ATOM 1233 N N . ALA B 1 37 ? 12.990 -22.392 -54.293 1.00 21.87 37 ALA D N 1
ATOM 1234 C CA . ALA B 1 37 ? 13.715 -22.987 -55.445 1.00 22.18 37 ALA D CA 1
ATOM 1235 C C . ALA B 1 37 ? 15.153 -22.468 -55.457 1.00 21.61 37 ALA D C 1
ATOM 1236 O O . ALA B 1 37 ? 16.087 -23.223 -55.585 1.00 21.81 37 ALA D O 1
ATOM 1238 N N . ALA B 1 38 ? 15.283 -21.150 -55.352 1.00 21.63 38 ALA D N 1
ATOM 1239 C CA . ALA B 1 38 ? 16.573 -20.524 -55.300 1.00 20.39 38 ALA D CA 1
ATOM 1240 C C . ALA B 1 38 ? 17.295 -21.017 -54.055 1.00 20.31 38 ALA D C 1
ATOM 1241 O O . ALA B 1 38 ? 18.509 -21.190 -54.077 1.00 20.25 38 ALA D O 1
ATOM 1243 N N . ALA B 1 39 ? 16.592 -21.144 -52.938 1.00 19.48 39 ALA D N 1
ATOM 1244 C CA . ALA B 1 39 ? 17.322 -21.581 -51.744 1.00 18.68 39 ALA D CA 1
ATOM 1245 C C . ALA B 1 39 ? 17.877 -22.948 -51.965 1.00 19.53 39 ALA D C 1
ATOM 1246 O O . ALA B 1 39 ? 19.025 -23.225 -51.580 1.00 19.67 39 ALA D O 1
ATOM 1248 N N . LYS B 1 40 ? 17.069 -23.802 -52.593 1.00 19.56 40 LYS D N 1
ATOM 1249 C CA . LYS B 1 40 ? 17.458 -25.171 -52.831 1.00 20.20 40 LYS D CA 1
ATOM 1250 C C . LYS B 1 40 ? 18.656 -25.242 -53.755 1.00 19.18 40 LYS D C 1
ATOM 1251 O O . LYS B 1 40 ? 19.588 -26.025 -53.551 1.00 19.36 40 LYS D O 1
ATOM 1257 N N . ALA B 1 41 ? 18.631 -24.391 -54.766 1.00 19.23 41 ALA D N 1
ATOM 1258 C CA . ALA B 1 41 ? 19.702 -24.307 -55.744 1.00 18.64 41 ALA D CA 1
ATOM 1259 C C . ALA B 1 41 ? 21.070 -23.888 -55.113 1.00 18.78 41 ALA D C 1
ATOM 1260 O O . ALA B 1 41 ? 22.130 -24.519 -55.376 1.00 19.18 41 ALA D O 1
ATOM 1262 N N . HIS B 1 42 ? 21.064 -22.830 -54.326 1.00 17.98 42 HIS D N 1
ATOM 1263 C CA . HIS B 1 42 ? 22.283 -22.388 -53.694 1.00 19.10 42 HIS D CA 1
ATOM 1264 C C . HIS B 1 42 ? 22.774 -23.464 -52.707 1.00 19.39 42 HIS D C 1
ATOM 1265 O O . HIS B 1 42 ? 23.976 -23.789 -52.651 1.00 19.75 42 HIS D O 1
ATOM 1272 N N . ALA B 1 43 ? 21.864 -23.999 -51.910 1.00 19.39 43 ALA D N 1
ATOM 1273 C CA . ALA B 1 43 ? 22.245 -25.049 -50.965 1.00 20.03 43 ALA D CA 1
ATOM 1274 C C . ALA B 1 43 ? 22.951 -26.216 -51.658 1.00 21.31 43 ALA D C 1
ATOM 1275 O O . ALA B 1 43 ? 24.006 -26.683 -51.216 1.00 20.62 43 ALA D O 1
ATOM 1277 N N . SER B 1 44 ? 22.356 -26.723 -52.733 1.00 21.49 44 SER D N 1
ATOM 1278 C CA . SER B 1 44 ? 22.960 -27.845 -53.455 1.00 22.70 44 SER D CA 1
ATOM 1279 C C . SER B 1 44 ? 24.367 -27.533 -54.043 1.00 21.78 44 SER D C 1
ATOM 1280 O O . SER B 1 44 ? 25.274 -28.362 -53.953 1.00 21.24 44 SER D O 1
ATOM 1283 N N . ASP B 1 45 ? 24.574 -26.317 -54.549 1.00 20.83 45 ASP D N 1
ATOM 1284 C CA . ASP B 1 45 ? 25.915 -25.958 -55.029 1.00 21.23 45 ASP D CA 1
ATOM 1285 C C . ASP B 1 45 ? 26.884 -25.985 -53.874 1.00 21.23 45 ASP D C 1
ATOM 1286 O O . ASP B 1 45 ? 28.025 -26.368 -54.069 1.00 21.19 45 ASP D O 1
ATOM 1291 N N . LEU B 1 46 ? 26.432 -25.557 -52.682 1.00 20.02 46 LEU D N 1
ATOM 1292 C CA . LEU B 1 46 ? 27.282 -25.553 -51.476 1.00 20.16 46 LEU D CA 1
ATOM 1293 C C . LEU B 1 46 ? 27.679 -26.951 -51.086 1.00 19.56 46 LEU D C 1
ATOM 1294 O O . LEU B 1 46 ? 28.820 -27.213 -50.711 1.00 20.17 46 LEU D O 1
ATOM 1299 N N . VAL B 1 47 ? 26.724 -27.860 -51.184 1.00 19.15 47 VAL D N 1
ATOM 1300 C CA . VAL B 1 47 ? 27.001 -29.273 -50.970 1.00 19.69 47 VAL D CA 1
ATOM 1301 C C . VAL B 1 47 ? 28.099 -29.761 -51.931 1.00 20.45 47 VAL D C 1
ATOM 1302 O O . VAL B 1 47 ? 29.045 -30.440 -51.501 1.00 20.20 47 VAL D O 1
ATOM 1306 N N . THR B 1 48 ? 27.990 -29.418 -53.216 1.00 20.37 48 THR D N 1
ATOM 1307 C CA . THR B 1 48 ? 29.015 -29.806 -54.163 1.00 22.05 48 THR D CA 1
ATOM 1308 C C . THR B 1 48 ? 30.378 -29.221 -53.767 1.00 21.50 48 THR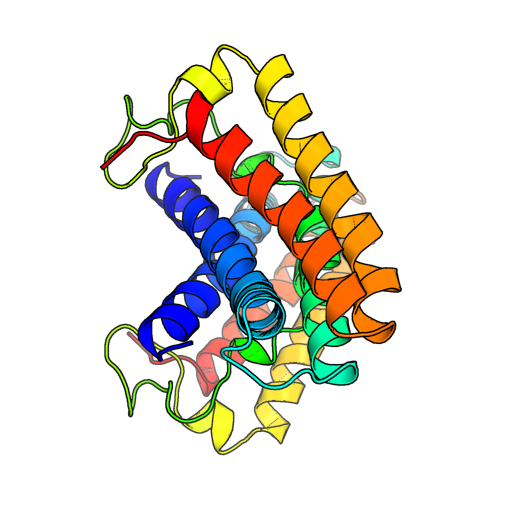 D C 1
ATOM 1309 O O . THR B 1 48 ? 31.370 -29.888 -53.907 1.00 22.58 48 THR D O 1
ATOM 1313 N N . LEU B 1 49 ? 30.408 -27.988 -53.262 1.00 21.73 49 LEU D N 1
ATOM 1314 C CA . LEU B 1 49 ? 31.702 -27.411 -52.867 1.00 21.85 49 LEU D CA 1
ATOM 1315 C C . LEU B 1 49 ? 32.331 -28.170 -51.698 1.00 21.88 49 LEU D C 1
ATOM 1316 O O . LEU B 1 49 ? 33.531 -28.392 -51.696 1.00 22.61 49 LEU D O 1
ATOM 1321 N N . THR B 1 50 ? 31.527 -28.586 -50.731 1.00 21.95 50 THR D N 1
ATOM 1322 C CA . THR B 1 50 ? 32.040 -29.336 -49.588 1.00 23.02 50 THR D CA 1
ATOM 1323 C C . THR B 1 50 ? 32.558 -30.723 -50.029 1.00 23.75 50 THR D C 1
ATOM 1324 O O . THR B 1 50 ? 33.284 -31.375 -49.284 1.00 23.47 50 THR D O 1
ATOM 1328 N N . LYS B 1 51 ? 32.190 -31.166 -51.233 1.00 23.66 51 LYS D N 1
ATOM 1329 C CA . LYS B 1 51 ? 32.645 -32.472 -51.748 1.00 25.48 51 LYS D CA 1
ATOM 1330 C C . LYS B 1 51 ? 34.029 -32.378 -52.364 1.00 25.31 51 LYS D C 1
ATOM 1331 O O . LYS B 1 51 ? 34.793 -33.352 -52.417 1.00 26.21 51 LYS D O 1
ATOM 1337 N N . TYR B 1 52 ? 34.344 -31.201 -52.856 1.00 24.79 52 TYR D N 1
ATOM 1338 C CA . TYR B 1 52 ? 35.620 -30.968 -53.497 1.00 24.99 52 TYR D CA 1
ATOM 1339 C C . TYR B 1 52 ? 36.667 -31.217 -52.427 1.00 24.41 52 TYR D C 1
ATOM 1340 O O . TYR B 1 52 ? 36.601 -30.650 -51.367 1.00 25.04 52 TYR D O 1
ATOM 1349 N N . ASP B 1 53 ? 37.612 -32.083 -52.694 1.00 23.75 53 ASP D N 1
ATOM 1350 C CA . ASP B 1 53 ? 38.671 -32.309 -51.732 1.00 24.11 53 ASP D CA 1
ATOM 1351 C C . ASP B 1 53 ? 39.635 -31.158 -51.820 1.00 23.55 53 ASP D C 1
ATOM 1352 O O . ASP B 1 53 ? 40.253 -30.928 -52.856 1.00 21.62 53 ASP D O 1
ATOM 1357 N N . PRO B 1 54 ? 39.809 -30.463 -50.725 1.00 24.13 54 PRO D N 1
ATOM 1358 C CA . PRO B 1 54 ? 40.626 -29.253 -50.735 1.00 24.29 54 PRO D CA 1
ATOM 1359 C C . PRO B 1 54 ? 42.096 -29.482 -50.409 1.00 23.60 54 PRO D C 1
ATOM 1360 O O . PRO B 1 54 ? 42.765 -28.509 -50.147 1.00 23.75 54 PRO D O 1
ATOM 1364 N N . SER B 1 55 ? 42.581 -30.707 -50.398 1.00 23.56 55 SER D N 1
ATOM 1365 C CA . SER B 1 55 ? 43.977 -30.959 -50.026 1.00 24.04 55 SER D CA 1
ATOM 1366 C C . SER B 1 55 ? 45.033 -30.071 -50.685 1.00 23.23 55 SER D C 1
ATOM 1367 O O . SER B 1 55 ? 45.854 -29.488 -49.994 1.00 23.41 55 SER D O 1
ATOM 1370 N N . ASP B 1 56 ? 44.972 -29.954 -52.015 1.00 23.06 56 ASP D N 1
ATOM 1371 C CA . ASP B 1 56 ? 45.877 -29.124 -52.799 1.00 23.03 56 ASP D CA 1
ATOM 1372 C C . ASP B 1 56 ? 45.843 -27.650 -52.423 1.00 21.75 56 ASP D C 1
ATOM 1373 O O . ASP B 1 56 ? 46.803 -26.920 -52.676 1.00 21.74 56 ASP D O 1
ATOM 1378 N N . LEU B 1 57 ? 44.762 -27.198 -51.797 1.00 20.66 57 LEU D N 1
ATOM 1379 C CA . LEU B 1 57 ? 44.705 -25.799 -51.406 1.00 19.79 57 LEU D CA 1
ATOM 1380 C C . LEU B 1 57 ? 45.612 -25.516 -50.203 1.00 19.51 57 LEU D C 1
ATOM 1381 O O . LEU B 1 57 ? 45.991 -24.391 -49.952 1.00 20.33 57 LEU D O 1
ATOM 1386 N N . TYR B 1 58 ? 45.987 -26.547 -49.485 1.00 19.08 58 TYR D N 1
ATOM 1387 C CA . TYR B 1 58 ? 46.754 -26.377 -48.244 1.00 19.16 58 TYR D CA 1
ATOM 1388 C C . TYR B 1 58 ? 48.167 -26.898 -48.342 1.00 18.92 58 TYR D C 1
ATOM 1389 O O . TYR B 1 58 ? 48.655 -27.576 -47.428 1.00 19.59 58 TYR D O 1
ATOM 1398 N N . ALA B 1 59 ? 48.817 -26.573 -49.437 1.00 19.40 59 ALA D N 1
ATOM 1399 C CA . ALA B 1 59 ? 50.243 -26.940 -49.640 1.00 19.56 59 ALA D CA 1
ATOM 1400 C C . ALA B 1 59 ? 51.105 -26.317 -48.564 1.00 21.28 59 ALA D C 1
ATOM 1401 O O . ALA B 1 59 ? 50.994 -25.149 -48.277 1.00 21.08 59 ALA D O 1
ATOM 1403 N N . PRO B 1 60 ? 51.989 -27.116 -47.962 1.00 22.20 60 PRO D N 1
ATOM 1404 C CA . PRO B 1 60 ? 52.942 -26.603 -46.967 1.00 22.17 60 PRO D CA 1
ATOM 1405 C C . PRO B 1 60 ? 53.653 -25.366 -47.480 1.00 21.76 60 PRO D C 1
ATOM 1406 O O . PRO B 1 60 ? 53.861 -25.254 -48.676 1.00 22.87 60 PRO D O 1
ATOM 1410 N N . GLY B 1 61 ? 54.000 -24.459 -46.582 1.00 21.93 61 GLY D N 1
ATOM 1411 C CA . GLY B 1 61 ? 54.706 -23.244 -46.925 1.00 20.86 61 GLY D CA 1
ATOM 1412 C C . GLY B 1 61 ? 53.869 -22.216 -47.651 1.00 20.53 61 GLY D C 1
ATOM 1413 O O . GLY B 1 61 ? 54.423 -21.460 -48.413 1.00 20.30 61 GLY D O 1
ATOM 1414 N N . THR B 1 62 ? 52.552 -22.198 -47.421 1.00 19.07 62 THR D N 1
ATOM 1415 C CA . THR B 1 62 ? 51.648 -21.189 -48.027 1.00 18.58 62 THR D CA 1
ATOM 1416 C C . THR B 1 62 ? 50.866 -20.405 -46.998 1.00 18.44 62 THR D C 1
ATOM 1417 O O . THR B 1 62 ? 49.877 -19.742 -47.311 1.00 19.45 62 THR D O 1
ATOM 1421 N N . SER B 1 63 ? 51.311 -20.451 -45.768 1.00 17.64 63 SER D N 1
ATOM 1422 C CA . SER B 1 63 ? 50.580 -19.714 -44.744 1.00 18.14 63 SER D CA 1
ATOM 1423 C C . SER B 1 63 ? 50.948 -18.221 -44.755 1.00 17.98 63 SER D C 1
ATOM 1424 O O . SER B 1 63 ? 51.846 -17.805 -45.485 1.00 17.11 63 SER D O 1
ATOM 1427 N N . ALA B 1 64 ? 50.284 -17.410 -43.915 1.00 18.36 64 ALA D N 1
ATOM 1428 C CA . ALA B 1 64 ? 50.597 -15.988 -43.918 1.00 19.51 64 ALA D CA 1
ATOM 1429 C C . ALA B 1 64 ? 52.019 -15.704 -43.441 1.00 20.37 64 ALA D C 1
ATOM 1430 O O . ALA B 1 64 ? 52.558 -14.619 -43.703 1.00 20.91 64 ALA D O 1
ATOM 1432 N N . ASP B 1 65 ? 52.621 -16.660 -42.729 1.00 21.08 65 ASP D N 1
ATOM 1433 C CA . ASP B 1 65 ? 54.009 -16.476 -42.296 1.00 22.78 65 ASP D CA 1
ATOM 1434 C C . ASP B 1 65 ? 54.948 -16.638 -43.488 1.00 22.08 65 ASP D C 1
ATOM 1435 O O . ASP B 1 65 ? 56.111 -16.210 -43.424 1.00 22.62 65 ASP D O 1
ATOM 1440 N N . ASP B 1 66 ? 54.455 -17.223 -44.571 1.00 21.35 66 ASP D N 1
ATOM 1441 C CA . ASP B 1 66 ? 55.306 -17.566 -45.719 1.00 21.94 66 ASP D CA 1
ATOM 1442 C C . ASP B 1 66 ? 55.190 -16.689 -46.938 1.00 22.60 66 ASP D C 1
ATOM 1443 O O . ASP B 1 66 ? 56.188 -16.348 -47.559 1.00 22.85 66 ASP D O 1
ATOM 1448 N N . VAL B 1 67 ? 53.965 -16.326 -47.294 1.00 23.45 67 VAL D N 1
ATOM 1449 C CA . VAL B 1 67 ? 53.725 -15.556 -48.499 1.00 24.63 67 VAL D CA 1
ATOM 1450 C C . VAL B 1 67 ? 52.759 -14.446 -48.200 1.00 25.85 67 VAL D C 1
ATOM 1451 O O . VAL B 1 67 ? 51.919 -14.552 -47.295 1.00 24.94 67 VAL D O 1
ATOM 1455 N N . LYS B 1 68 ? 52.848 -13.388 -48.993 1.00 25.85 68 LYS D N 1
ATOM 1456 C CA . LYS B 1 68 ? 51.925 -12.282 -48.844 1.00 25.95 68 LYS D CA 1
ATOM 1457 C C . LYS B 1 68 ? 50.639 -12.576 -49.646 1.00 25.77 68 LYS D C 1
ATOM 1458 O O . LYS B 1 68 ? 50.625 -13.417 -50.570 1.00 25.33 68 LYS D O 1
ATOM 1469 N N . GLY B 1 69 ? 49.553 -11.914 -49.271 1.00 25.45 69 GLY D N 1
ATOM 1470 C CA . GLY B 1 69 ? 48.294 -12.079 -49.984 1.00 24.27 69 GLY D CA 1
ATOM 1471 C C . GLY B 1 69 ? 47.482 -13.237 -49.459 1.00 23.38 69 GLY D C 1
ATOM 1472 O O . GLY B 1 69 ? 46.420 -13.510 -50.007 1.00 23.77 69 GLY D O 1
ATOM 1473 N N . THR B 1 70 ? 47.974 -13.913 -48.409 1.00 21.79 70 THR D N 1
ATOM 1474 C CA . THR B 1 70 ? 47.191 -14.989 -47.752 1.00 19.92 70 THR D CA 1
ATOM 1475 C C . THR B 1 70 ? 46.791 -14.633 -46.293 1.00 19.08 70 THR D C 1
ATOM 1476 O O . THR B 1 70 ? 47.535 -13.953 -45.597 1.00 19.53 70 THR D O 1
ATOM 1480 N N . ALA B 1 71 ? 45.619 -15.110 -45.855 1.00 17.90 71 ALA D N 1
ATOM 1481 C CA . ALA B 1 71 ? 45.069 -14.865 -44.521 1.00 16.27 71 ALA D CA 1
ATOM 1482 C C . ALA B 1 71 ? 44.956 -16.214 -43.786 1.00 16.48 71 ALA D C 1
ATOM 1483 O O . ALA B 1 71 ? 44.411 -16.324 -42.704 1.00 16.62 71 ALA D O 1
ATOM 1485 N N . ALA B 1 72 ? 45.515 -17.242 -44.383 1.00 15.10 72 ALA D N 1
ATOM 1486 C CA . ALA B 1 72 ? 45.537 -18.544 -43.745 1.00 16.63 72 ALA D CA 1
ATOM 1487 C C . ALA B 1 72 ? 46.658 -18.543 -42.712 1.00 17.87 72 ALA D C 1
ATOM 1488 O O . ALA B 1 72 ? 47.832 -18.360 -43.082 1.00 18.89 72 ALA D O 1
ATOM 1490 N N . LYS B 1 73 ? 46.308 -18.792 -41.452 1.00 17.79 73 LYS D N 1
ATOM 1491 C CA . LYS B 1 73 ? 47.290 -18.880 -40.369 1.00 18.60 73 LYS D CA 1
ATOM 1492 C C . LYS B 1 73 ? 48.143 -20.131 -40.392 1.00 17.17 73 LYS D C 1
ATOM 1493 O O . LYS B 1 73 ? 47.715 -21.190 -40.828 1.00 15.43 73 LYS D O 1
ATOM 1499 N N . ALA B 1 74 ? 49.372 -19.994 -39.909 1.00 18.26 74 ALA D N 1
ATOM 1500 C CA . ALA B 1 74 ? 50.269 -21.158 -39.810 1.00 18.53 74 ALA D CA 1
ATOM 1501 C C . ALA B 1 74 ? 49.574 -22.219 -38.972 1.00 18.28 74 ALA D C 1
ATOM 1502 O O . ALA B 1 74 ? 49.792 -23.416 -39.103 1.00 19.60 74 ALA D O 1
ATOM 1504 N N . ALA B 1 75 ? 48.701 -21.776 -38.102 1.00 18.74 75 ALA D N 1
ATOM 1505 C CA . ALA B 1 75 ? 47.964 -22.676 -37.219 1.00 19.29 75 ALA D CA 1
ATOM 1506 C C . ALA B 1 75 ? 47.286 -23.768 -37.983 1.00 19.32 75 ALA D C 1
ATOM 1507 O O . ALA B 1 75 ? 47.103 -24.854 -37.503 1.00 20.58 75 ALA D O 1
ATOM 1509 N N . ILE B 1 76 ? 46.873 -23.503 -39.190 1.00 18.24 76 ILE D N 1
ATOM 1510 C CA . ILE B 1 76 ? 46.215 -24.578 -39.964 1.00 19.11 76 ILE D CA 1
ATOM 1511 C C . ILE B 1 76 ? 47.063 -25.853 -40.061 1.00 19.78 76 ILE D C 1
ATOM 1512 O O . ILE B 1 76 ? 46.566 -27.002 -39.984 1.00 19.61 76 ILE D O 1
ATOM 1517 N N . TRP B 1 77 ? 48.357 -25.625 -40.244 1.00 20.11 77 TRP D N 1
ATOM 1518 C CA . TRP B 1 77 ? 49.341 -26.712 -40.412 1.00 21.58 77 TRP D CA 1
ATOM 1519 C C . TRP B 1 77 ? 49.877 -27.225 -39.069 1.00 21.64 77 TRP D C 1
ATOM 1520 O O . TRP B 1 77 ? 50.232 -28.392 -38.946 1.00 22.88 77 TRP D O 1
ATOM 1531 N N . GLN B 1 78 ? 49.905 -26.356 -38.094 1.00 20.42 78 GLN D N 1
ATOM 1532 C CA . GLN B 1 78 ? 50.349 -26.722 -36.720 1.00 21.92 78 GLN D CA 1
ATOM 1533 C C . GLN B 1 78 ? 49.312 -27.561 -35.980 1.00 22.76 78 GLN D C 1
ATOM 1534 O O . GLN B 1 78 ? 49.642 -28.464 -35.204 1.00 23.37 78 GLN D O 1
ATOM 1540 N N . ASP B 1 79 ? 48.045 -27.274 -36.228 1.00 22.51 79 ASP D N 1
ATOM 1541 C CA . ASP B 1 79 ? 46.981 -27.974 -35.543 1.00 23.22 79 ASP D CA 1
ATOM 1542 C C . ASP B 1 79 ? 46.124 -28.658 -36.641 1.00 22.93 79 ASP D C 1
ATOM 1543 O O . ASP B 1 79 ? 44.982 -28.341 -36.816 1.00 23.47 79 ASP D O 1
ATOM 1548 N N . ALA B 1 80 ? 46.707 -29.594 -37.394 1.00 22.64 80 ALA D N 1
ATOM 1549 C CA . ALA B 1 80 ? 45.961 -30.254 -38.455 1.00 23.22 80 ALA D CA 1
ATOM 1550 C C . ALA B 1 80 ? 44.737 -30.953 -37.886 1.00 22.85 80 ALA D C 1
ATOM 1551 O O . ALA B 1 80 ? 43.703 -30.974 -38.552 1.00 22.60 80 ALA D O 1
ATOM 1553 N N . ASP B 1 81 ? 44.832 -31.550 -36.692 1.00 23.43 81 ASP D N 1
ATOM 1554 C CA . ASP B 1 81 ? 43.643 -32.198 -36.118 1.00 23.73 81 ASP D CA 1
ATOM 1555 C C . ASP B 1 81 ? 42.457 -31.258 -35.903 1.00 23.20 81 ASP D C 1
ATOM 1556 O O . ASP B 1 81 ? 41.320 -31.591 -36.232 1.00 23.26 81 ASP D O 1
ATOM 1561 N N . GLY B 1 82 ? 42.728 -30.115 -35.283 1.00 21.49 82 GLY D N 1
ATOM 1562 C CA . GLY B 1 82 ? 41.703 -29.157 -34.988 1.00 21.47 82 GLY D CA 1
ATOM 1563 C C . GLY B 1 82 ? 41.163 -28.528 -36.281 1.00 20.66 82 GLY D C 1
ATOM 1564 O O . GLY B 1 82 ? 40.006 -28.263 -36.348 1.00 20.05 82 GLY D O 1
ATOM 1565 N N . PHE B 1 83 ? 42.014 -28.287 -37.272 1.00 20.82 83 PHE D N 1
ATOM 1566 C CA . PHE B 1 83 ? 41.535 -27.767 -38.558 1.00 21.52 83 PHE D CA 1
ATOM 1567 C C . PHE B 1 83 ? 40.531 -28.718 -39.186 1.00 21.96 83 PHE D C 1
ATOM 1568 O O . PHE B 1 83 ? 39.446 -28.289 -39.581 1.00 21.28 83 PHE D O 1
ATOM 1576 N N . GLN B 1 84 ? 40.865 -30.011 -39.203 1.00 21.66 84 GLN D N 1
ATOM 1577 C CA . GLN B 1 84 ? 40.007 -31.015 -39.817 1.00 21.51 84 GLN D CA 1
ATOM 1578 C C . GLN B 1 84 ? 38.678 -30.992 -39.106 1.00 21.51 84 GLN D C 1
ATOM 1579 O O . GLN B 1 84 ? 37.607 -31.063 -39.720 1.00 20.57 84 GLN D O 1
ATOM 1585 N N . ALA B 1 85 ? 38.752 -30.848 -37.800 1.00 21.54 85 ALA D N 1
ATOM 1586 C CA . ALA B 1 85 ? 37.559 -30.789 -36.977 1.00 22.26 85 ALA D CA 1
ATOM 1587 C C . ALA B 1 85 ? 36.639 -29.649 -37.369 1.00 22.31 85 ALA D C 1
ATOM 1588 O O . ALA B 1 85 ? 35.464 -29.850 -37.595 1.00 23.17 85 ALA D O 1
ATOM 1590 N N . LYS B 1 86 ? 37.179 -28.443 -37.473 1.00 22.09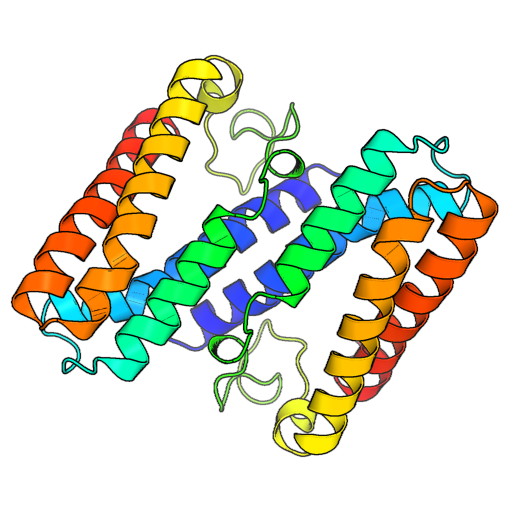 86 LYS D N 1
ATOM 1591 C CA . LYS B 1 86 ? 36.391 -27.304 -37.946 1.00 22.22 86 LYS D CA 1
ATOM 1592 C C . LYS B 1 86 ? 35.791 -27.609 -39.372 1.00 21.86 86 LYS D C 1
ATOM 1593 O O . LYS B 1 86 ? 34.617 -27.294 -39.649 1.00 21.55 86 LYS D O 1
ATOM 1599 N N . GLY B 1 87 ? 36.572 -28.219 -40.259 1.00 20.51 87 GLY D N 1
ATOM 1600 C CA . GLY B 1 87 ? 36.113 -28.552 -41.604 1.00 21.31 87 GLY D CA 1
ATOM 1601 C C . GLY B 1 87 ? 34.911 -29.489 -41.635 1.00 20.80 87 GLY D C 1
ATOM 1602 O O . GLY B 1 87 ? 33.961 -29.326 -42.408 1.00 20.75 87 GLY D O 1
ATOM 1603 N N . MET B 1 88 ? 34.955 -30.501 -40.794 1.00 20.33 88 MET D N 1
ATOM 1604 C CA . MET B 1 88 ? 33.869 -31.465 -40.729 1.00 20.81 88 MET D CA 1
ATOM 1605 C C . MET B 1 88 ? 32.590 -30.800 -40.207 1.00 19.26 88 MET D C 1
ATOM 1606 O O . MET B 1 88 ? 31.492 -31.083 -40.725 1.00 17.71 88 MET D O 1
ATOM 1611 N N . ALA B 1 89 ? 32.735 -30.002 -39.143 1.00 18.12 89 ALA D N 1
ATOM 1612 C CA . ALA B 1 89 ? 31.620 -29.231 -38.587 1.00 18.11 89 ALA D CA 1
ATOM 1613 C C . ALA B 1 89 ? 30.881 -28.453 -39.710 1.00 18.13 89 ALA D C 1
ATOM 1614 O O . ALA B 1 89 ? 29.680 -28.460 -39.796 1.00 18.85 89 ALA D O 1
ATOM 1616 N N . PHE B 1 90 ? 31.651 -27.787 -40.561 1.00 19.07 90 PHE D N 1
ATOM 1617 C CA . PHE B 1 90 ? 31.129 -27.108 -41.729 1.00 18.80 90 PHE D CA 1
ATOM 1618 C C . PHE B 1 90 ? 30.474 -28.097 -42.681 1.00 19.56 90 PHE D C 1
ATOM 1619 O O . PHE B 1 90 ? 29.354 -27.854 -43.109 1.00 17.66 90 PHE D O 1
ATOM 1627 N N . PHE B 1 91 ? 31.160 -29.201 -43.019 1.00 20.75 91 PHE D N 1
ATOM 1628 C CA . PHE B 1 91 ? 30.617 -30.182 -43.941 1.00 23.06 91 PHE D CA 1
ATOM 1629 C C . PHE B 1 91 ? 29.253 -30.675 -43.437 1.00 22.62 91 PHE D C 1
ATOM 1630 O O . PHE B 1 91 ? 28.249 -30.677 -44.159 1.00 22.97 91 PHE D O 1
ATOM 1638 N N . GLU B 1 92 ? 29.204 -31.062 -42.187 1.00 22.46 92 GLU D N 1
ATOM 1639 C CA . GLU B 1 92 ? 27.937 -31.561 -41.658 1.00 23.35 92 GLU D CA 1
ATOM 1640 C C . GLU B 1 92 ? 26.814 -30.535 -41.636 1.00 22.05 92 GLU D C 1
ATOM 1641 O O . GLU B 1 92 ? 25.651 -30.839 -41.943 1.00 20.99 92 GLU D O 1
ATOM 1647 N N . ALA B 1 93 ? 27.146 -29.297 -41.317 1.00 22.13 93 ALA D N 1
ATOM 1648 C CA . ALA B 1 93 ? 26.121 -28.314 -41.218 1.00 20.97 93 ALA D CA 1
ATOM 1649 C C . ALA B 1 93 ? 25.579 -28.041 -42.599 1.00 20.55 93 ALA D C 1
ATOM 1650 O O . ALA B 1 93 ? 24.413 -27.731 -42.774 1.00 20.38 93 ALA D O 1
ATOM 1652 N N . VAL B 1 94 ? 26.440 -28.128 -43.587 1.00 21.20 94 VAL D N 1
ATOM 1653 C CA . VAL B 1 94 ? 26.004 -27.860 -44.938 1.00 20.85 94 VAL D CA 1
ATOM 1654 C C . VAL B 1 94 ? 25.068 -28.978 -45.400 1.00 21.43 94 VAL D C 1
ATOM 1655 O O . VAL B 1 94 ? 24.080 -28.704 -46.078 1.00 20.93 94 VAL D O 1
ATOM 1659 N N . ALA B 1 95 ? 25.390 -30.217 -45.035 1.00 21.21 95 ALA D N 1
ATOM 1660 C CA . ALA B 1 95 ? 24.579 -31.374 -45.409 1.00 23.61 95 ALA D CA 1
ATOM 1661 C C . ALA B 1 95 ? 23.146 -31.285 -44.838 1.00 24.19 95 ALA D C 1
ATOM 1662 O O . ALA B 1 95 ? 22.181 -31.769 -45.450 1.00 25.76 95 ALA D O 1
ATOM 1664 N N . ALA B 1 96 ? 23.010 -30.638 -43.689 1.00 24.37 96 ALA D N 1
ATOM 1665 C CA . ALA B 1 96 ? 21.719 -30.492 -43.023 1.00 24.13 96 ALA D CA 1
ATOM 1666 C C . ALA B 1 96 ? 20.875 -29.325 -43.551 1.00 24.67 96 ALA D C 1
ATOM 1667 O O . ALA B 1 96 ? 19.673 -29.222 -43.292 1.00 24.56 96 ALA D O 1
ATOM 1669 N N . LEU B 1 97 ? 21.508 -28.462 -44.326 1.00 24.99 97 LEU D N 1
ATOM 1670 C CA . LEU B 1 97 ? 20.870 -27.273 -44.849 1.00 25.64 97 LEU D CA 1
ATOM 1671 C C . LEU B 1 97 ? 20.057 -27.648 -46.093 1.00 27.52 97 LEU D C 1
ATOM 1672 O O . LEU B 1 97 ? 18.989 -27.069 -46.402 1.00 27.57 97 LEU D O 1
ATOM 1677 N N . GLU B 1 98 ? 20.528 -28.658 -46.797 1.00 28.77 98 GLU D N 1
ATOM 1678 C CA . GLU B 1 98 ? 19.894 -29.000 -48.060 1.00 30.46 98 GLU D CA 1
ATOM 1679 C C . GLU B 1 98 ? 18.379 -29.211 -47.962 1.00 30.25 98 GLU D C 1
ATOM 1680 O O . GLU B 1 98 ? 17.644 -28.448 -48.576 1.00 29.53 98 GLU D O 1
ATOM 1686 N N . PRO B 1 99 ? 17.929 -30.189 -47.167 1.00 29.55 99 PRO D N 1
ATOM 1687 C CA . PRO B 1 99 ? 16.497 -30.465 -47.005 1.00 29.52 99 PRO D CA 1
ATOM 1688 C C . PRO B 1 99 ? 15.719 -29.331 -46.352 1.00 29.01 99 PRO D C 1
ATOM 1689 O O . PRO B 1 99 ? 14.533 -29.138 -46.616 1.00 30.06 99 PRO D O 1
ATOM 1693 N N . ALA B 1 100 ? 16.380 -28.592 -45.474 1.00 26.91 100 ALA D N 1
ATOM 1694 C CA . ALA B 1 100 ? 15.747 -27.447 -44.808 1.00 25.16 100 ALA D CA 1
ATOM 1695 C C . ALA B 1 100 ? 15.554 -26.239 -45.731 1.00 24.44 100 ALA D C 1
ATOM 1696 O O . ALA B 1 100 ? 14.726 -25.376 -45.493 1.00 22.77 100 ALA D O 1
ATOM 1698 N N . ALA B 1 101 ? 16.352 -26.173 -46.788 1.00 24.76 101 ALA D N 1
ATOM 1699 C CA . ALA B 1 101 ? 16.431 -24.978 -47.588 1.00 24.65 101 ALA D CA 1
ATOM 1700 C C . ALA B 1 101 ? 15.099 -24.701 -48.247 1.00 25.26 101 ALA D C 1
ATOM 1701 O O . ALA B 1 101 ? 14.698 -23.541 -48.381 1.00 26.00 101 ALA D O 1
ATOM 1703 N N . GLY B 1 102 ? 14.401 -25.771 -48.635 1.00 25.29 102 GLY D N 1
ATOM 1704 C CA . GLY B 1 102 ? 13.088 -25.629 -49.229 1.00 25.40 102 GLY D CA 1
ATOM 1705 C C . GLY B 1 102 ? 11.907 -25.958 -48.335 1.00 25.32 102 GLY D C 1
ATOM 1706 O O . GLY B 1 102 ? 10.810 -26.148 -48.842 1.00 26.31 102 GLY D O 1
ATOM 1707 N N . ALA B 1 103 ? 12.116 -26.033 -47.024 1.00 24.97 103 ALA D N 1
ATOM 1708 C CA . ALA B 1 103 ? 11.044 -26.349 -46.064 1.00 24.75 103 ALA D CA 1
ATOM 1709 C C . ALA B 1 103 ? 10.352 -25.125 -45.445 1.00 23.72 103 ALA D C 1
ATOM 1710 O O . ALA B 1 103 ? 9.358 -25.282 -44.710 1.00 24.16 103 ALA D O 1
ATOM 1712 N N . GLY B 1 104 ? 10.866 -23.929 -45.737 1.00 21.79 104 GLY D N 1
ATOM 1713 C CA . GLY B 1 104 ? 10.315 -22.701 -45.208 1.00 20.37 104 GLY D CA 1
ATOM 1714 C C . GLY B 1 104 ? 11.387 -21.709 -44.723 1.00 19.05 104 GLY D C 1
ATOM 1715 O O . GLY B 1 104 ? 12.561 -22.062 -44.506 1.00 18.53 104 GLY D O 1
ATOM 1716 N N . GLN B 1 105 ? 10.952 -20.478 -44.526 1.00 18.44 105 GLN D N 1
ATOM 1717 C CA . GLN B 1 105 ? 11.852 -19.403 -44.082 1.00 17.50 105 GLN D CA 1
ATOM 1718 C C . GLN B 1 105 ? 12.462 -19.631 -42.686 1.00 16.13 105 GLN D C 1
ATOM 1719 O O . GLN B 1 105 ? 13.656 -19.398 -42.494 1.00 16.66 105 GLN D O 1
ATOM 1725 N N . LYS B 1 106 ? 11.660 -20.088 -41.718 1.00 14.43 106 LYS D N 1
ATOM 1726 C CA . LYS B 1 106 ? 12.173 -20.290 -40.353 1.00 13.72 106 LYS D CA 1
ATOM 1727 C C . LYS B 1 106 ? 13.172 -21.403 -40.311 1.00 12.87 106 LYS D C 1
ATOM 1728 O O . LYS B 1 106 ? 14.217 -21.254 -39.708 1.00 14.96 106 LYS D O 1
ATOM 1734 N N . GLU B 1 107 ? 12.807 -22.512 -40.963 1.00 14.50 107 GLU D N 1
ATOM 1735 C CA . GLU B 1 107 ? 13.652 -23.710 -41.106 1.00 15.56 107 GLU D CA 1
ATOM 1736 C C . GLU B 1 107 ? 14.961 -23.303 -41.753 1.00 15.67 107 GLU D C 1
ATOM 1737 O O . GLU B 1 107 ? 16.048 -23.658 -41.250 1.00 14.78 107 GLU D O 1
ATOM 1743 N N . LEU B 1 108 ? 14.864 -22.596 -42.888 1.00 14.82 108 LEU D N 1
ATOM 1744 C CA . LEU B 1 108 ? 16.062 -22.109 -43.602 1.00 16.46 108 LEU D CA 1
ATOM 1745 C C . LEU B 1 108 ? 16.906 -21.240 -42.693 1.00 15.13 108 LEU D C 1
ATOM 1746 O O . LEU B 1 108 ? 18.149 -21.343 -42.685 1.00 17.03 108 LEU D O 1
ATOM 1751 N N . ALA B 1 109 ? 16.283 -20.359 -41.938 1.00 15.65 109 ALA D N 1
ATOM 1752 C CA . ALA B 1 109 ? 17.051 -19.448 -41.071 1.00 15.80 109 ALA D CA 1
ATOM 1753 C C . ALA B 1 109 ? 17.807 -20.151 -39.980 1.00 16.14 109 ALA D C 1
ATOM 1754 O O . ALA B 1 109 ? 18.929 -19.801 -39.676 1.00 17.25 109 ALA D O 1
ATOM 1756 N N . ALA B 1 110 ? 17.166 -21.127 -39.376 1.00 16.81 110 ALA D N 1
ATOM 1757 C CA . ALA B 1 110 ? 17.752 -21.930 -38.347 1.00 16.62 110 ALA D CA 1
ATOM 1758 C C . ALA B 1 110 ? 18.987 -22.639 -38.926 1.00 16.49 110 ALA D C 1
ATOM 1759 O O . ALA B 1 110 ? 20.065 -22.687 -38.284 1.00 15.97 110 ALA D O 1
ATOM 1761 N N . ALA B 1 111 ? 18.814 -23.262 -40.075 1.00 16.33 111 ALA D N 1
ATOM 1762 C CA . ALA B 1 111 ? 19.882 -24.046 -40.687 1.00 15.19 111 ALA D CA 1
ATOM 1763 C C . ALA B 1 111 ? 21.065 -23.174 -41.140 1.00 16.27 111 ALA D C 1
ATOM 1764 O O . ALA B 1 111 ? 22.280 -23.535 -40.940 1.00 16.15 111 ALA D O 1
ATOM 1766 N N . VAL B 1 112 ? 20.730 -22.020 -41.703 1.00 16.59 112 VAL D N 1
ATOM 1767 C CA . VAL B 1 112 ? 21.732 -21.052 -42.102 1.00 17.18 112 VAL D CA 1
ATOM 1768 C C . VAL B 1 112 ? 22.467 -20.560 -40.866 1.00 17.26 112 VAL D C 1
ATOM 1769 O O . VAL B 1 112 ? 23.700 -20.415 -40.926 1.00 17.23 112 VAL D O 1
ATOM 1773 N N . GLY B 1 113 ? 21.732 -20.368 -39.741 1.00 16.43 113 GLY D N 1
ATOM 1774 C CA . GLY B 1 113 ? 22.396 -20.034 -38.494 1.00 16.81 113 GLY D CA 1
ATOM 1775 C C . GLY B 1 113 ? 23.485 -21.033 -38.165 1.00 17.13 113 GLY D C 1
ATOM 1776 O O . GLY B 1 113 ? 24.595 -20.627 -37.855 1.00 17.76 113 GLY D O 1
ATOM 1777 N N . LYS B 1 114 ? 23.168 -22.328 -38.244 1.00 17.10 114 LYS D N 1
ATOM 1778 C CA . LYS B 1 114 ? 24.114 -23.356 -37.904 1.00 17.88 114 LYS D CA 1
ATOM 1779 C C . LYS B 1 114 ? 25.354 -23.249 -38.807 1.00 17.65 114 LYS D C 1
ATOM 1780 O O . LYS B 1 114 ? 26.469 -23.224 -38.324 1.00 18.87 114 LYS D O 1
ATOM 1788 N N . VAL B 1 115 ? 25.148 -23.145 -40.108 1.00 16.06 115 VAL D N 1
ATOM 1789 C CA . VAL B 1 115 ? 26.252 -23.000 -41.034 1.00 16.07 115 VAL D CA 1
ATOM 1790 C C . VAL B 1 115 ? 27.099 -21.774 -40.672 1.00 15.24 115 VAL D C 1
ATOM 1791 O O . VAL B 1 115 ? 28.321 -21.862 -40.551 1.00 14.82 115 VAL D O 1
ATOM 1795 N N . GLY B 1 116 ? 26.458 -20.632 -40.525 1.00 15.52 116 GLY D N 1
ATOM 1796 C CA . GLY B 1 116 ? 27.128 -19.383 -40.166 1.00 15.56 116 GLY D CA 1
ATOM 1797 C C . GLY B 1 116 ? 28.104 -19.557 -39.024 1.00 17.13 116 GLY D C 1
ATOM 1798 O O . GLY B 1 116 ? 29.250 -19.085 -39.106 1.00 16.74 116 GLY D O 1
ATOM 1799 N N . GLY B 1 117 ? 27.655 -20.252 -37.963 1.00 17.52 117 GLY D N 1
ATOM 1800 C CA . GLY B 1 117 ? 28.449 -20.546 -36.743 1.00 16.92 117 GLY D CA 1
ATOM 1801 C C . GLY B 1 117 ? 29.726 -21.277 -37.195 1.00 16.91 117 GLY D C 1
ATOM 1802 O O . GLY B 1 117 ? 30.822 -21.023 -36.678 1.00 17.05 117 GLY D O 1
ATOM 1803 N N . THR B 1 118 ? 29.578 -22.223 -38.128 1.00 17.18 118 THR D N 1
ATOM 1804 C CA . THR B 1 118 ? 30.776 -22.942 -38.583 1.00 15.93 118 THR D CA 1
ATOM 1805 C C . THR B 1 118 ? 31.745 -22.032 -39.343 1.00 16.14 118 THR D C 1
ATOM 1806 O O . THR B 1 118 ? 32.942 -22.212 -39.305 1.00 15.60 118 THR D O 1
ATOM 1810 N N . CYS B 1 119 ? 31.234 -21.080 -40.106 1.00 15.33 119 CYS D N 1
ATOM 1811 C CA . CYS B 1 119 ? 32.169 -20.228 -40.824 1.00 15.66 119 CYS D CA 1
ATOM 1812 C C . CYS B 1 119 ? 33.002 -19.492 -39.821 1.00 16.53 119 CYS D C 1
ATOM 1813 O O . CYS B 1 119 ? 34.268 -19.424 -39.952 1.00 17.63 119 CYS D O 1
ATOM 1816 N N . LYS B 1 120 ? 32.334 -18.924 -38.807 1.00 15.90 120 LYS D N 1
ATOM 1817 C CA . LYS B 1 120 ? 33.046 -18.054 -37.917 1.00 16.56 120 LYS D CA 1
ATOM 1818 C C . LYS B 1 120 ? 33.957 -18.840 -36.935 1.00 16.52 120 LYS D C 1
ATOM 1819 O O . LYS B 1 120 ? 35.023 -18.380 -36.580 1.00 16.37 120 LYS D O 1
ATOM 1825 N N . SER B 1 121 ? 33.543 -20.042 -36.558 1.00 16.71 121 SER D N 1
ATOM 1826 C CA . SER B 1 121 ? 34.331 -20.869 -35.676 1.00 17.18 121 SER D CA 1
ATOM 1827 C C . SER B 1 121 ? 35.711 -21.104 -36.309 1.00 16.31 121 SER D C 1
ATOM 1828 O O . SER B 1 121 ? 36.757 -20.941 -35.648 1.00 15.34 121 SER D O 1
ATOM 1831 N N . CYS B 1 122 ? 35.718 -21.461 -37.596 1.00 15.72 122 CYS D N 1
ATOM 1832 C CA . CYS B 1 122 ? 36.972 -21.730 -38.297 1.00 15.19 122 CYS D CA 1
ATOM 1833 C C . CYS B 1 122 ? 37.791 -20.458 -38.465 1.00 16.20 122 CYS D C 1
ATOM 1834 O O . CYS B 1 122 ? 39.007 -20.481 -38.226 1.00 15.66 122 CYS D O 1
ATOM 1837 N N . HIS B 1 123 ? 37.126 -19.363 -38.838 1.00 15.74 123 HIS D N 1
ATOM 1838 C CA . HIS B 1 123 ? 37.811 -18.069 -38.961 1.00 15.95 123 HIS D CA 1
ATOM 1839 C C . HIS B 1 123 ? 38.439 -17.591 -37.649 1.00 17.62 123 HIS D C 1
ATOM 1840 O O . HIS B 1 123 ? 39.541 -17.046 -37.655 1.00 17.83 123 HIS D O 1
ATOM 1847 N N . ASP B 1 124 ? 37.728 -17.762 -36.530 1.00 18.35 124 ASP D N 1
ATOM 1848 C CA . ASP B 1 124 ? 38.270 -17.346 -35.231 1.00 19.92 124 ASP D CA 1
ATOM 1849 C C . ASP B 1 124 ? 39.644 -17.904 -34.935 1.00 20.41 124 ASP D C 1
ATOM 1850 O O . ASP B 1 124 ? 40.486 -17.162 -34.410 1.00 19.05 124 ASP D O 1
ATOM 1855 N N . ASP B 1 125 ? 39.851 -19.183 -35.266 1.00 20.78 125 ASP D N 1
ATOM 1856 C CA . ASP B 1 125 ? 41.090 -19.901 -34.960 1.00 22.07 125 ASP D CA 1
ATOM 1857 C C . ASP B 1 125 ? 42.143 -19.945 -36.070 1.00 21.83 125 ASP D C 1
ATOM 1858 O O . ASP B 1 125 ? 43.319 -20.137 -35.798 1.00 21.95 125 ASP D O 1
ATOM 1863 N N . PHE B 1 126 ? 41.699 -19.881 -37.313 1.00 20.68 126 PHE D N 1
ATOM 1864 C CA . PHE B 1 126 ? 42.597 -20.146 -38.415 1.00 21.56 126 PHE D CA 1
ATOM 1865 C C . PHE B 1 126 ? 42.731 -19.100 -39.470 1.00 20.80 126 PHE D C 1
ATOM 1866 O O . PHE B 1 126 ? 43.474 -19.319 -40.433 1.00 19.85 126 PHE D O 1
ATOM 1874 N N . ARG B 1 127 ? 41.975 -18.014 -39.346 1.00 20.86 127 ARG D N 1
ATOM 1875 C CA . ARG B 1 127 ? 42.085 -16.952 -40.326 1.00 20.99 127 ARG D CA 1
ATOM 1876 C C . ARG B 1 127 ? 42.639 -15.684 -39.719 1.00 22.58 127 ARG D C 1
ATOM 1877 O O . ARG B 1 127 ? 42.209 -15.256 -38.639 1.00 22.68 127 ARG D O 1
ATOM 1885 N N . VAL B 1 128 ? 43.587 -15.072 -40.408 1.00 23.84 128 VAL D N 1
ATOM 1886 C CA . VAL B 1 128 ? 44.181 -13.884 -39.808 1.00 27.43 128 VAL D CA 1
ATOM 1887 C C . VAL B 1 128 ? 43.154 -12.765 -39.698 1.00 30.33 128 VAL D C 1
ATOM 1888 O O . VAL B 1 128 ? 42.455 -12.439 -40.647 1.00 30.35 128 VAL D O 1
ATOM 1892 N N . LYS B 1 129 ? 43.062 -12.170 -38.512 1.00 34.97 129 LYS D N 1
ATOM 1893 C CA . LYS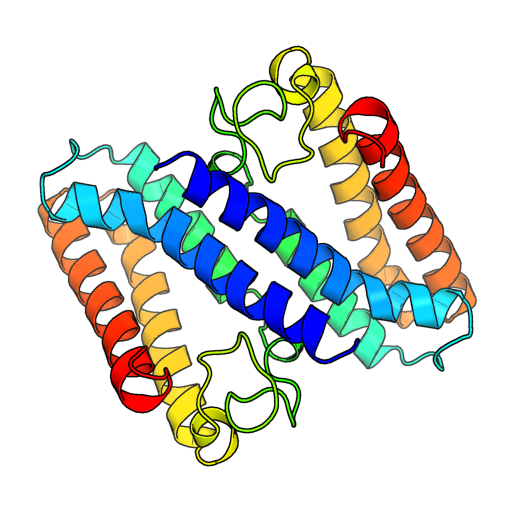 B 1 129 ? 42.156 -11.041 -38.337 1.00 39.14 129 LYS D CA 1
ATOM 1894 C C . LYS B 1 129 ? 42.674 -9.821 -39.117 1.00 41.73 129 LYS D C 1
ATOM 1895 O O . LYS B 1 129 ? 43.295 -8.900 -38.577 1.00 42.14 129 LYS D O 1
ATOM 1901 N N . ARG B 1 130 ? 42.426 -9.849 -40.420 1.00 41.06 130 ARG D N 1
ATOM 1902 C CA . ARG B 1 130 ? 42.828 -8.805 -41.322 1.00 41.52 130 ARG D CA 1
ATOM 1903 C C . ARG B 1 130 ? 41.554 -8.225 -41.908 1.00 41.83 130 ARG D C 1
ATOM 1904 O O . ARG B 1 130 ? 41.549 -7.678 -43.014 1.00 42.23 130 ARG D O 1
#

Sequence (260 aa):
ADAEHVVEARKGYFSLVALEFGPLAAMAKGEMPYDAAAAKAHASDLVTLTKYDPSDLYAPGTSADDVKGTAAKAAIWQDADGFQAKGMAFFEAVAALEPAAGAGQKELAAAVGKVGGTCKSCHDDFRVKRADAEHVVEARKGYFSLVALEFGPLAAMAKGEMPYDAAAAKAHASDLVTLTKYDPSDLYAPGTSADDVKGTAAKAAIWQDADGFQAKGMAFFEAVAALEPAAGAGQKELAAAVGKVGGTCKSCHDDFRVKR

Foldseek 3Di:
DDLVVLQVVLVVLVVLLCVLLVVLQCLLVVVDPQDLVSQLVSLVVNLVSLVDDCVSSDDPQNAVVRDPPHFWHPVCVVCVPVNVVLSVQLNVLSVCLNVQSNPDSNSSSVSSVSNVVSVVVNCVRTTHDD/DDLVVLQVVLVVLVVLLCVLLVVLQCLLVVNDPQDLVSLLVSLVVNLVSLVPDSPSSCDPQNAVVRDPPAFFHPVCVVCVVVLVVLSVQLNVLSVCLNVQSN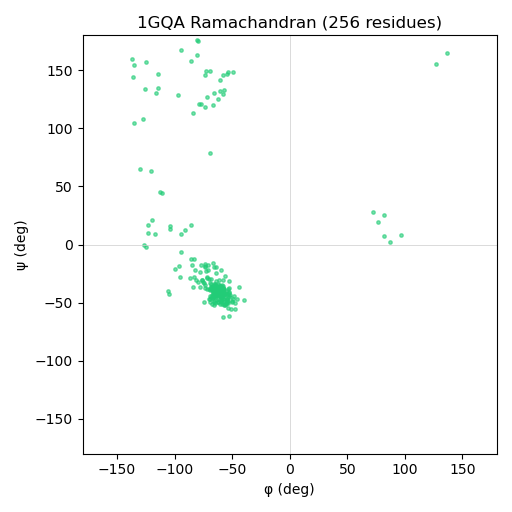VDNNSSNVSSVSNVCSVVVNCVRTTHPD

Radius of gyration: 19.05 Å; Cα contacts (8 Å, |Δi|>4): 335; chains: 2; bounding box: 47×43×44 Å